Protein AF-A0A9Q1GSA4-F1 (afdb_monomer_lite)

Sequence (246 aa):
MLREAWGSQACEKQAEFNDYLERNKICISMELVTAVLGDHGQRPKEDYVVVTAVTELGVGKPKFYSTPEIIAFCQKWRLPTNHVWLFSTRKSVASFFAAYDALCEEGTATPVCKALDEVADICIPGSKDHIKVQGEILEGLVARVVSPESSKHMQEVLRDYPSPPIEGTEIDLGPTLRQICAANRSDEKQQIKALLEEAGTCFCPDHVDWLGGEAEDAHSRIADRSVVTKFLQAHPADYSTRKLQV

Organism: NCBI:txid171969

Fo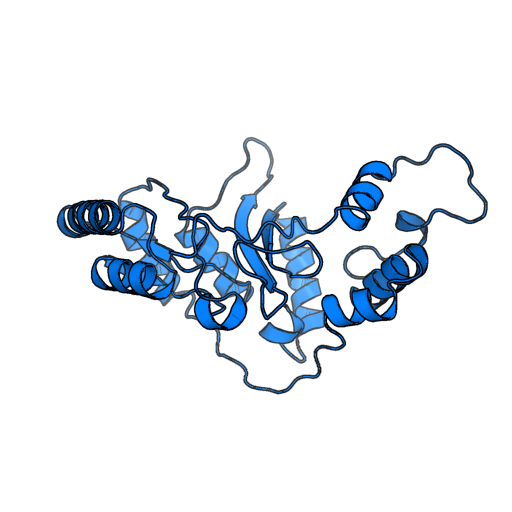ldseek 3Di:
DLCQQPPPCSVVLLVVVVVVCVVQVKDWDKDWQAPLQAAPLFHWQATFIATDWMWRPDPDDIDIDDPLRVLLVCLVSVHWHAKDFAAQDPQLVVQVVVLCVVCVLLFWPVSNVVSRVVSGPDIDHTPDDCCVGRRGHDPDDDDDDDDSCVVVSNVVSCVVRPHRDSPPDPRCLDDGLVRLCVVCVVDPLSSVVSVDVSVDPSPPNDPCLPPNDPPDDDDDPHDDVCVVVCSNPPDHPPPNCPVNPD

Radius of gyration: 20.69 Å; chains: 1; bounding box: 44×41×68 Å

Structure (mmCIF, N/CA/C/O backbone):
data_AF-A0A9Q1GSA4-F1
#
_entry.id   AF-A0A9Q1GSA4-F1
#
loop_
_atom_site.group_PDB
_atom_site.id
_atom_site.type_symbol
_atom_site.label_atom_id
_atom_site.label_alt_id
_atom_site.label_comp_id
_atom_site.label_asym_id
_atom_site.label_entity_id
_atom_site.label_seq_id
_atom_site.pdbx_PDB_ins_code
_atom_site.Cartn_x
_atom_site.Cartn_y
_atom_site.Cartn_z
_atom_site.occupancy
_atom_site.B_iso_or_equiv
_atom_site.auth_seq_id
_atom_site.auth_comp_id
_atom_site.auth_asym_id
_atom_site.auth_atom_id
_atom_site.pdbx_PDB_model_num
ATOM 1 N N . MET A 1 1 ? 5.446 -7.323 -8.945 1.00 77.75 1 MET A N 1
ATOM 2 C CA . MET A 1 1 ? 4.465 -7.620 -7.879 1.00 77.75 1 MET A CA 1
ATOM 3 C C . MET A 1 1 ? 3.949 -9.056 -7.929 1.00 77.75 1 MET A C 1
ATOM 5 O O . MET A 1 1 ? 4.363 -9.823 -7.082 1.00 77.75 1 MET A O 1
ATOM 9 N N . LEU A 1 2 ? 3.101 -9.482 -8.880 1.00 86.50 2 LEU A N 1
ATOM 10 C CA . LEU A 1 2 ? 2.565 -10.860 -8.836 1.00 86.50 2 LEU A CA 1
ATOM 11 C C . LEU A 1 2 ? 3.644 -11.941 -9.025 1.00 86.50 2 LEU A C 1
ATOM 13 O O . LEU A 1 2 ? 3.569 -12.970 -8.368 1.00 86.50 2 LEU A O 1
ATOM 17 N N . ARG A 1 3 ? 4.683 -11.680 -9.835 1.00 86.12 3 ARG A N 1
ATOM 18 C CA . ARG A 1 3 ? 5.880 -12.544 -9.928 1.00 86.12 3 ARG A CA 1
ATOM 19 C C . ARG A 1 3 ? 6.614 -12.685 -8.592 1.00 86.12 3 ARG A C 1
ATOM 21 O O . ARG A 1 3 ? 6.966 -13.788 -8.211 1.00 86.12 3 ARG A O 1
ATOM 28 N N . GLU A 1 4 ? 6.779 -11.582 -7.867 1.00 85.00 4 GLU A N 1
ATOM 29 C CA . GLU A 1 4 ? 7.387 -11.553 -6.526 1.00 85.00 4 GLU A CA 1
ATOM 30 C C . GLU A 1 4 ? 6.507 -12.282 -5.496 1.00 85.00 4 GLU A C 1
ATOM 32 O O . GLU A 1 4 ? 7.016 -12.989 -4.639 1.00 85.00 4 GLU A O 1
ATOM 37 N N . ALA A 1 5 ? 5.182 -12.158 -5.603 1.00 88.31 5 ALA A N 1
ATOM 38 C CA . ALA A 1 5 ? 4.242 -12.691 -4.621 1.00 88.31 5 ALA A CA 1
ATOM 39 C C . ALA A 1 5 ? 3.835 -14.160 -4.837 1.00 88.31 5 ALA A C 1
ATOM 41 O O . ALA A 1 5 ? 3.484 -14.843 -3.874 1.00 88.31 5 ALA A O 1
ATOM 42 N N . TRP A 1 6 ? 3.814 -14.628 -6.085 1.00 88.62 6 TRP A N 1
ATOM 43 C CA . TRP A 1 6 ? 3.276 -15.938 -6.481 1.00 88.62 6 TRP A CA 1
ATOM 44 C C . TRP A 1 6 ? 4.267 -16.786 -7.288 1.00 88.62 6 TRP A C 1
ATOM 46 O O . TRP A 1 6 ? 3.945 -17.916 -7.660 1.00 88.62 6 TRP A O 1
ATOM 56 N N . GLY A 1 7 ? 5.448 -16.251 -7.602 1.00 87.75 7 GLY A N 1
ATOM 57 C CA . GLY A 1 7 ? 6.509 -16.962 -8.303 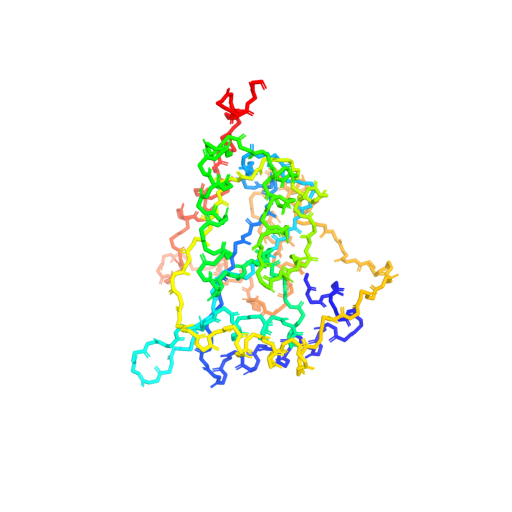1.00 87.75 7 GLY A CA 1
ATOM 58 C C . GLY A 1 7 ? 6.052 -17.605 -9.608 1.00 87.75 7 GLY A C 1
ATOM 59 O O . GLY A 1 7 ? 5.553 -16.933 -10.512 1.00 87.75 7 GLY A O 1
ATOM 60 N N . SER A 1 8 ? 6.198 -18.927 -9.703 1.00 86.69 8 SER A N 1
ATOM 61 C CA . SER A 1 8 ? 5.806 -19.703 -10.886 1.00 86.69 8 SER A CA 1
ATOM 62 C C . SER A 1 8 ? 4.300 -19.671 -11.180 1.00 86.69 8 SER A C 1
ATOM 64 O O . SER A 1 8 ? 3.906 -19.885 -12.324 1.00 86.69 8 SER A O 1
ATOM 66 N N . GLN A 1 9 ? 3.458 -19.360 -10.189 1.00 89.38 9 GLN A N 1
ATOM 67 C CA . GLN A 1 9 ? 2.003 -19.244 -10.349 1.00 89.38 9 GLN A CA 1
ATOM 68 C C . GLN A 1 9 ? 1.555 -17.841 -10.777 1.00 89.38 9 GLN A C 1
ATOM 70 O O . GLN A 1 9 ? 0.362 -17.605 -10.959 1.00 89.38 9 GLN A O 1
ATOM 75 N N . ALA A 1 10 ? 2.480 -16.890 -10.941 1.00 88.56 10 ALA A N 1
ATOM 76 C CA . ALA A 1 10 ? 2.138 -15.491 -11.167 1.00 88.56 10 ALA A CA 1
ATOM 77 C C . ALA A 1 10 ? 1.248 -15.258 -12.393 1.00 88.56 10 ALA A C 1
ATOM 79 O O . ALA A 1 10 ? 0.300 -14.485 -12.296 1.00 88.56 10 ALA A O 1
ATOM 80 N N . CYS A 1 11 ? 1.505 -15.936 -13.517 1.00 87.25 11 CYS A N 1
ATOM 81 C CA . CYS A 1 11 ? 0.697 -15.776 -14.730 1.00 87.25 11 CYS A CA 1
ATOM 82 C C . CYS A 1 11 ? -0.745 -16.269 -14.534 1.00 87.25 11 CYS A C 1
ATOM 84 O O . CYS A 1 11 ? -1.690 -15.582 -14.915 1.00 87.25 11 CYS A O 1
ATOM 86 N N . GLU A 1 12 ? -0.920 -17.434 -13.902 1.00 91.38 12 GLU A N 1
ATOM 87 C CA . GLU A 1 12 ? -2.244 -17.984 -13.588 1.00 91.38 12 GLU A CA 1
ATOM 88 C C . GLU A 1 12 ? -2.994 -17.064 -12.617 1.00 91.38 12 GLU A C 1
ATOM 90 O O . GLU A 1 12 ? -4.143 -16.695 -12.859 1.00 91.38 12 GLU A O 1
ATOM 95 N N . LYS A 1 13 ? -2.312 -16.615 -11.556 1.00 92.88 13 LYS A N 1
ATOM 96 C CA . LYS A 1 13 ? -2.889 -15.718 -10.551 1.00 92.88 13 LYS A CA 1
ATOM 97 C C . LYS A 1 13 ? -3.227 -14.346 -11.111 1.00 92.88 13 LYS A C 1
ATOM 99 O O . LYS A 1 13 ? -4.223 -13.763 -10.701 1.00 92.88 13 LYS A O 1
ATOM 104 N N . GLN A 1 14 ? -2.449 -13.845 -12.064 1.00 91.00 14 GLN A N 1
ATOM 105 C CA . GLN A 1 14 ? -2.748 -12.603 -12.765 1.00 91.00 14 GLN A CA 1
ATOM 106 C C . GLN A 1 14 ? -4.019 -12.718 -13.609 1.00 91.00 14 GLN A C 1
ATOM 108 O O . GLN A 1 14 ? -4.856 -11.821 -13.550 1.00 91.00 14 GLN A O 1
ATOM 113 N N . ALA A 1 15 ? -4.198 -13.819 -14.344 1.00 91.44 15 ALA A N 1
ATOM 114 C CA . ALA A 1 15 ? -5.422 -14.056 -15.106 1.00 91.44 15 ALA A CA 1
ATOM 115 C C . ALA A 1 15 ? -6.648 -14.181 -14.182 1.00 91.44 15 ALA A C 1
ATOM 117 O O . ALA A 1 15 ? -7.651 -13.506 -14.401 1.00 91.44 15 ALA A O 1
ATOM 118 N N . GLU A 1 16 ? -6.539 -14.965 -13.102 1.00 95.31 16 GLU A N 1
ATOM 119 C CA . GLU A 1 16 ? -7.599 -15.108 -12.092 1.00 95.31 16 GLU A CA 1
ATOM 120 C C . GLU A 1 16 ? -7.961 -13.759 -11.450 1.00 95.31 16 GLU A C 1
ATOM 122 O O . GLU A 1 16 ? -9.138 -13.435 -11.265 1.00 95.31 16 GLU A O 1
ATOM 127 N N . PHE A 1 17 ? -6.946 -12.956 -11.125 1.00 95.06 17 PHE A N 1
ATOM 128 C CA . PHE A 1 17 ? -7.126 -11.642 -10.528 1.00 95.06 17 PHE A CA 1
ATOM 129 C C . PHE A 1 17 ? -7.823 -10.676 -11.486 1.00 95.06 17 PHE A C 1
ATOM 131 O O . PHE A 1 17 ? -8.811 -10.056 -11.099 1.00 95.06 17 PHE A O 1
ATOM 138 N N . ASN A 1 18 ? -7.374 -10.593 -12.739 1.00 92.44 18 ASN A N 1
ATOM 139 C CA . ASN A 1 18 ? -7.987 -9.740 -13.757 1.00 92.44 18 ASN A CA 1
ATOM 140 C C . ASN A 1 18 ? -9.465 -10.101 -13.984 1.00 92.44 18 ASN A C 1
ATOM 142 O O . ASN A 1 18 ? -10.326 -9.220 -13.934 1.00 92.44 18 ASN A O 1
ATOM 146 N N . ASP A 1 19 ? -9.769 -11.395 -14.124 1.00 94.25 19 ASP A N 1
ATOM 147 C CA . ASP A 1 19 ? -11.138 -11.910 -14.226 1.00 94.25 19 ASP A CA 1
ATOM 148 C C . ASP A 1 19 ? -11.993 -11.491 -13.022 1.00 94.25 19 ASP A C 1
ATOM 150 O O . ASP A 1 19 ? -13.154 -11.092 -13.163 1.00 94.25 19 ASP A O 1
ATOM 154 N N . TYR A 1 20 ? -11.430 -11.586 -11.814 1.00 95.75 20 TYR A N 1
ATOM 155 C CA . TYR A 1 20 ? -12.112 -11.189 -10.590 1.00 95.75 20 TYR A CA 1
ATOM 156 C C . TYR A 1 20 ? -12.410 -9.685 -10.568 1.00 95.75 20 TYR A C 1
ATOM 158 O O . TYR A 1 20 ? -13.536 -9.300 -10.237 1.00 95.75 20 TYR A O 1
ATOM 166 N N . LEU A 1 21 ? -11.447 -8.834 -10.937 1.00 94.12 21 LEU A N 1
ATOM 167 C CA . LEU A 1 21 ? -11.648 -7.384 -10.990 1.00 94.12 21 LEU A CA 1
ATOM 168 C C . LEU 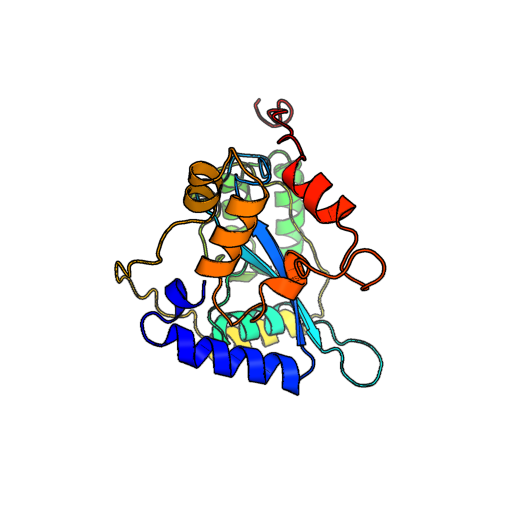A 1 21 ? -12.732 -7.006 -12.000 1.00 94.12 21 LEU A C 1
ATOM 170 O O . LEU A 1 21 ? -13.623 -6.218 -11.676 1.00 94.12 21 LEU A O 1
ATOM 174 N N . GLU A 1 22 ? -12.705 -7.600 -13.193 1.00 92.25 22 GLU A N 1
ATOM 175 C CA . GLU A 1 22 ? -13.656 -7.281 -14.254 1.00 92.25 22 GLU A CA 1
ATOM 176 C C . GLU A 1 22 ? -15.083 -7.725 -13.913 1.00 92.25 22 GLU A C 1
ATOM 178 O O . GLU A 1 22 ? -16.036 -6.953 -14.099 1.00 92.25 22 GLU A O 1
ATOM 183 N N . ARG A 1 23 ? -15.242 -8.953 -13.402 1.00 94.19 23 ARG A N 1
ATOM 184 C CA . ARG A 1 23 ? -16.554 -9.510 -13.034 1.00 94.19 23 ARG A CA 1
ATOM 185 C C . ARG A 1 23 ? -17.200 -8.729 -11.897 1.00 94.19 23 ARG A C 1
ATOM 187 O O . ARG A 1 23 ? -18.400 -8.476 -11.946 1.00 94.19 23 ARG A O 1
ATOM 194 N N . ASN A 1 24 ? -16.408 -8.315 -10.908 1.00 93.06 24 ASN A N 1
ATOM 195 C CA . ASN A 1 24 ? -16.901 -7.599 -9.729 1.00 93.06 24 ASN A CA 1
ATOM 196 C C . ASN A 1 24 ? -16.852 -6.069 -9.878 1.00 93.06 24 ASN A C 1
ATOM 198 O O . ASN A 1 24 ? -17.237 -5.355 -8.955 1.00 93.06 24 ASN A O 1
ATOM 202 N N . LYS A 1 25 ? -16.401 -5.556 -11.033 1.00 93.94 25 LYS A N 1
ATOM 203 C CA . LYS A 1 25 ? -16.249 -4.117 -11.313 1.00 93.94 25 LYS A CA 1
ATOM 204 C C . LYS A 1 25 ? -15.416 -3.406 -10.247 1.00 93.94 25 LYS A C 1
ATOM 206 O O . LYS A 1 25 ? -15.787 -2.339 -9.763 1.00 93.94 25 LYS A O 1
ATOM 211 N N . ILE A 1 26 ? -14.292 -4.009 -9.873 1.00 95.50 26 ILE A N 1
ATOM 212 C CA . ILE A 1 26 ? -13.398 -3.473 -8.847 1.00 95.50 26 ILE A CA 1
ATOM 213 C C . ILE A 1 26 ? -12.367 -2.548 -9.487 1.00 95.50 26 ILE A C 1
ATOM 215 O O . ILE A 1 26 ? -11.704 -2.902 -10.457 1.00 95.50 26 ILE A O 1
ATOM 219 N N . CYS A 1 27 ? -12.207 -1.372 -8.892 1.00 94.75 27 CYS A N 1
ATOM 220 C CA . CYS A 1 27 ? -11.130 -0.435 -9.156 1.00 94.75 27 CYS A CA 1
ATOM 221 C C . CYS A 1 27 ? -10.180 -0.404 -7.956 1.00 94.75 27 CYS A C 1
ATOM 223 O O . CYS A 1 27 ? -10.624 -0.339 -6.805 1.00 94.75 27 CYS A O 1
ATOM 225 N N . ILE A 1 28 ? -8.876 -0.440 -8.227 1.00 95.94 28 ILE A N 1
ATOM 226 C CA . ILE A 1 28 ? -7.832 -0.379 -7.205 1.00 95.94 28 ILE A CA 1
ATOM 227 C C . ILE A 1 28 ? -7.038 0.899 -7.420 1.00 95.94 28 ILE A C 1
ATOM 229 O O . ILE A 1 28 ? -6.496 1.129 -8.499 1.00 95.94 28 ILE A O 1
ATOM 233 N N . SER A 1 29 ? -6.953 1.717 -6.380 1.00 95.56 29 SER A N 1
ATOM 234 C CA . SER A 1 29 ? -6.040 2.849 -6.336 1.00 95.56 29 SER A CA 1
ATOM 235 C C . SER A 1 29 ? -4.747 2.398 -5.680 1.00 95.56 29 SER A C 1
ATOM 237 O O . SER A 1 29 ? -4.757 1.815 -4.592 1.00 95.56 29 SER A O 1
ATOM 239 N N . MET A 1 30 ? -3.639 2.656 -6.363 1.00 95.38 30 MET A N 1
ATOM 240 C CA . MET A 1 30 ? -2.305 2.363 -5.870 1.00 95.38 30 MET A CA 1
ATOM 241 C C . MET A 1 30 ? -1.447 3.615 -5.965 1.00 95.38 30 MET A C 1
ATOM 243 O O . MET A 1 30 ? -1.601 4.411 -6.891 1.00 95.38 30 MET A O 1
ATOM 247 N N . GLU A 1 31 ? -0.535 3.767 -5.020 1.00 92.94 31 GLU A N 1
ATOM 248 C CA . GLU A 1 31 ? 0.559 4.723 -5.114 1.00 92.94 31 GLU A CA 1
ATOM 249 C C . GLU A 1 31 ? 1.779 4.009 -5.687 1.00 92.94 31 GLU A C 1
ATOM 251 O O . GLU A 1 31 ? 2.141 2.933 -5.213 1.00 92.94 31 GLU A O 1
ATOM 256 N N . LEU A 1 32 ? 2.381 4.587 -6.727 1.00 91.38 32 LEU A N 1
ATOM 257 C CA . LEU A 1 32 ? 3.629 4.109 -7.311 1.00 91.38 32 LEU A CA 1
ATOM 258 C C . LEU A 1 32 ? 4.795 4.828 -6.648 1.00 91.38 32 LEU A C 1
ATOM 260 O O . LEU A 1 32 ? 4.898 6.044 -6.753 1.00 91.38 32 LEU A O 1
ATOM 264 N N . VAL A 1 33 ? 5.684 4.056 -6.031 1.00 91.12 33 VAL A N 1
ATOM 265 C CA . VAL A 1 33 ? 6.910 4.541 -5.410 1.00 91.12 33 VAL A CA 1
ATOM 266 C C . VAL A 1 33 ? 8.086 4.151 -6.291 1.00 91.12 33 VAL A C 1
ATOM 268 O O . VAL A 1 33 ? 8.439 2.975 -6.405 1.00 91.12 33 VAL A O 1
ATOM 271 N N . THR A 1 34 ? 8.693 5.137 -6.946 1.00 90.25 34 THR A N 1
ATOM 272 C CA . THR A 1 34 ? 9.823 4.899 -7.847 1.00 90.25 34 THR A CA 1
ATOM 273 C C . THR A 1 34 ? 10.700 6.129 -7.998 1.00 90.25 34 THR A C 1
ATOM 275 O O . THR A 1 34 ? 10.219 7.244 -8.157 1.00 90.25 34 THR A O 1
ATOM 278 N N . ALA A 1 35 ? 12.014 5.913 -8.059 1.00 89.00 35 ALA A N 1
ATOM 279 C CA . ALA A 1 35 ? 12.962 6.986 -8.333 1.00 89.00 35 ALA A CA 1
ATOM 280 C C . ALA A 1 35 ? 13.025 7.400 -9.817 1.00 89.00 35 ALA A C 1
ATOM 282 O O . ALA A 1 35 ? 13.791 8.304 -10.166 1.00 89.00 35 ALA A O 1
ATOM 283 N N . VAL A 1 36 ? 12.280 6.716 -10.697 1.00 86.94 36 VAL A N 1
ATOM 284 C CA . VAL A 1 36 ? 12.130 7.105 -12.109 1.00 86.94 36 VAL A CA 1
ATOM 285 C C . VAL A 1 36 ? 11.318 8.393 -12.237 1.00 86.94 36 VAL A C 1
ATOM 287 O O . VAL A 1 36 ? 11.589 9.184 -13.132 1.00 86.94 36 VAL A O 1
ATOM 290 N N . LEU A 1 37 ? 10.373 8.628 -11.322 1.00 82.06 37 LEU A N 1
ATOM 291 C CA . LEU A 1 37 ? 9.455 9.773 -11.353 1.00 82.06 37 LEU A CA 1
ATOM 292 C C . LEU A 1 37 ? 9.850 10.897 -10.393 1.00 82.06 37 LEU A C 1
ATOM 294 O O . LEU A 1 37 ? 9.119 11.870 -10.233 1.00 82.06 37 LEU A O 1
ATOM 298 N N . GLY A 1 38 ? 11.024 10.768 -9.782 1.00 81.75 38 GLY A N 1
ATOM 299 C CA . GLY A 1 38 ? 11.547 11.693 -8.792 1.00 81.75 38 GLY A CA 1
ATOM 300 C C . GLY A 1 38 ? 11.596 11.093 -7.396 1.00 81.75 38 GLY A C 1
ATOM 301 O O . GLY A 1 38 ? 11.540 9.878 -7.211 1.00 81.75 38 GLY A O 1
ATOM 302 N N . ASP A 1 39 ? 11.789 11.966 -6.418 1.00 84.38 39 ASP A N 1
ATOM 303 C CA . ASP A 1 39 ? 11.955 11.578 -5.026 1.00 84.38 39 ASP A CA 1
ATOM 304 C C . ASP A 1 39 ? 10.613 11.641 -4.283 1.00 84.38 39 ASP A C 1
ATOM 306 O O . ASP A 1 39 ? 9.790 12.521 -4.529 1.00 84.38 39 ASP A O 1
ATOM 310 N N . HIS A 1 40 ? 10.425 10.720 -3.340 1.00 80.75 40 HIS A N 1
ATOM 311 C CA . HIS A 1 40 ? 9.251 10.613 -2.471 1.00 80.75 40 HIS A CA 1
ATOM 312 C C . HIS A 1 40 ? 9.633 11.123 -1.074 1.00 80.75 40 HIS A C 1
ATOM 314 O O . HIS A 1 40 ? 9.835 10.355 -0.128 1.00 80.75 40 HIS A O 1
ATOM 320 N N . GLY A 1 41 ? 9.957 12.422 -1.006 1.00 82.88 41 GLY A N 1
ATOM 321 C CA . GLY A 1 41 ? 10.637 13.073 0.124 1.00 82.88 41 GLY A CA 1
ATOM 322 C C . GLY A 1 41 ? 12.116 12.675 0.271 1.00 82.88 41 GLY A C 1
ATOM 323 O O . GLY A 1 41 ? 12.970 13.526 0.520 1.00 82.88 41 GLY A O 1
ATOM 324 N N . GLN A 1 42 ? 12.414 11.397 0.052 1.00 85.69 42 GLN A N 1
ATOM 325 C CA . GLN A 1 42 ? 13.725 10.799 -0.150 1.00 85.69 42 GLN A CA 1
ATOM 326 C C . GLN A 1 42 ? 13.683 9.929 -1.411 1.00 85.69 42 GLN A C 1
ATOM 328 O O . GLN A 1 42 ? 12.648 9.362 -1.765 1.00 85.69 42 GLN A O 1
ATOM 333 N N . ARG A 1 43 ? 14.821 9.794 -2.094 1.00 88.81 43 ARG A N 1
ATOM 334 C CA . ARG A 1 43 ? 14.949 8.912 -3.254 1.00 88.81 43 ARG A CA 1
ATOM 335 C C . ARG A 1 43 ? 14.657 7.452 -2.876 1.00 88.81 43 ARG A C 1
ATOM 337 O O . ARG A 1 43 ? 15.443 6.879 -2.112 1.00 88.81 43 ARG A O 1
ATOM 344 N N . PRO A 1 44 ? 13.614 6.808 -3.440 1.00 91.00 44 PRO A N 1
ATOM 345 C CA . PRO A 1 44 ? 13.336 5.410 -3.137 1.00 91.00 44 PRO A CA 1
ATOM 346 C C . PRO A 1 44 ? 14.503 4.507 -3.541 1.00 91.00 44 PRO A C 1
ATOM 348 O O . PRO A 1 44 ? 15.165 4.742 -4.557 1.00 91.00 44 PRO A O 1
ATOM 351 N N . LYS A 1 45 ? 14.743 3.427 -2.801 1.00 90.88 45 LYS A N 1
ATOM 352 C CA . LYS A 1 45 ? 15.785 2.432 -3.112 1.00 90.88 45 LYS A CA 1
ATOM 353 C C . LYS A 1 45 ? 15.263 1.331 -4.033 1.00 90.88 45 LYS A C 1
ATOM 355 O O . LYS A 1 45 ? 16.005 0.869 -4.893 1.00 90.88 45 LYS A O 1
ATOM 360 N N . GLU A 1 46 ? 13.986 0.989 -3.902 1.00 90.62 46 GLU A N 1
ATOM 361 C CA . GLU A 1 46 ? 13.283 0.028 -4.757 1.00 90.62 46 GLU A CA 1
ATOM 362 C C . GLU A 1 46 ? 12.150 0.698 -5.543 1.00 90.62 46 GLU A C 1
ATOM 364 O O . GLU A 1 46 ? 11.762 1.831 -5.252 1.00 90.62 46 GLU A O 1
ATOM 369 N N . ASP A 1 47 ? 11.638 -0.005 -6.553 1.00 89.31 47 ASP A N 1
ATOM 370 C CA . ASP A 1 47 ? 10.403 0.353 -7.249 1.00 89.31 47 ASP A CA 1
ATOM 371 C C . ASP A 1 47 ? 9.288 -0.573 -6.766 1.00 89.31 47 ASP A C 1
ATOM 373 O O . ASP A 1 47 ? 9.411 -1.799 -6.829 1.00 89.31 47 ASP A O 1
ATOM 377 N N . TYR A 1 48 ? 8.206 -0.000 -6.256 1.00 90.69 48 TYR A N 1
ATOM 378 C CA . TYR A 1 48 ? 7.068 -0.763 -5.763 1.00 90.69 48 TYR A CA 1
ATOM 379 C C . TYR A 1 48 ? 5.794 0.069 -5.847 1.00 90.69 48 TYR A C 1
ATOM 381 O O . TYR A 1 48 ? 5.819 1.252 -6.170 1.00 90.69 48 TYR A O 1
ATOM 389 N N . VAL A 1 49 ? 4.661 -0.565 -5.582 1.00 92.19 49 VAL A N 1
ATOM 390 C CA . VAL A 1 49 ? 3.391 0.141 -5.425 1.00 92.19 49 VAL A CA 1
ATOM 391 C C . VAL A 1 49 ? 2.752 -0.288 -4.116 1.00 92.19 49 VAL A C 1
ATOM 393 O O . VAL A 1 49 ? 3.043 -1.383 -3.637 1.00 92.19 49 VAL A O 1
ATOM 396 N N . VAL A 1 50 ? 1.865 0.533 -3.569 1.00 93.75 50 VAL A N 1
ATOM 397 C CA . VAL A 1 50 ? 1.064 0.209 -2.380 1.00 93.75 50 VAL A CA 1
ATOM 398 C C . VAL A 1 50 ? -0.405 0.478 -2.650 1.00 93.75 50 VAL A C 1
ATOM 400 O O . VAL A 1 50 ? -0.758 1.488 -3.255 1.00 93.75 50 VAL A O 1
ATOM 403 N N . VAL A 1 51 ? -1.280 -0.431 -2.222 1.00 97.00 51 VAL A N 1
ATOM 404 C CA . VAL A 1 51 ? -2.730 -0.248 -2.352 1.00 97.00 51 VAL A CA 1
ATOM 405 C C . VAL A 1 51 ? -3.203 0.796 -1.343 1.00 97.00 51 VAL A C 1
ATOM 407 O O . VAL A 1 51 ? -3.007 0.634 -0.139 1.00 97.00 51 VAL A O 1
ATOM 410 N N . THR A 1 52 ? -3.862 1.846 -1.833 1.00 95.69 52 THR A N 1
ATOM 411 C CA . THR A 1 52 ? -4.385 2.952 -1.013 1.00 95.69 52 THR A CA 1
ATOM 412 C C . THR A 1 52 ? -5.906 2.924 -0.896 1.00 95.69 52 THR A C 1
ATOM 414 O O . THR A 1 52 ? -6.454 3.326 0.131 1.00 95.69 52 THR A O 1
ATOM 417 N N . ALA A 1 53 ? -6.607 2.407 -1.910 1.00 96.25 53 ALA A N 1
ATOM 418 C CA . ALA A 1 53 ? -8.051 2.208 -1.865 1.00 96.25 53 ALA A CA 1
ATOM 419 C C . ALA A 1 53 ? -8.504 1.076 -2.793 1.00 96.25 53 ALA A C 1
ATOM 421 O O . ALA A 1 53 ? -7.908 0.820 -3.838 1.00 96.25 53 ALA A O 1
ATOM 422 N N . VAL A 1 54 ? -9.617 0.440 -2.430 1.00 97.56 54 VAL A N 1
ATOM 423 C CA . VAL A 1 54 ? -10.333 -0.525 -3.272 1.00 97.56 54 VAL A CA 1
ATOM 424 C C . VAL A 1 54 ? -11.792 -0.093 -3.339 1.00 97.56 54 VAL A C 1
ATOM 426 O O . VAL A 1 54 ? -12.394 0.243 -2.314 1.00 97.56 54 VAL A O 1
ATOM 429 N N . THR A 1 55 ? -12.344 -0.061 -4.549 1.00 97.00 55 THR A N 1
ATOM 430 C CA . THR A 1 55 ? -13.700 0.430 -4.806 1.00 97.00 55 THR A CA 1
ATOM 431 C C . THR A 1 55 ? -14.453 -0.525 -5.721 1.00 97.00 55 THR A C 1
ATOM 433 O O . THR A 1 55 ? -13.986 -0.819 -6.815 1.00 97.00 55 THR A O 1
ATOM 436 N N . GLU A 1 56 ? -15.644 -0.959 -5.321 1.00 94.75 56 GLU A N 1
ATOM 437 C CA . GLU A 1 56 ? -16.586 -1.653 -6.206 1.00 94.75 56 GLU A CA 1
ATOM 438 C C . GLU A 1 56 ? -17.464 -0.621 -6.932 1.00 94.75 56 GLU A C 1
ATOM 440 O O . GLU A 1 56 ? -18.201 0.147 -6.304 1.00 94.75 56 GLU A O 1
ATOM 445 N N . LEU A 1 57 ? -17.393 -0.605 -8.264 1.00 89.94 57 LEU A N 1
ATOM 446 C CA . LEU A 1 57 ? -18.096 0.315 -9.166 1.00 89.94 57 LEU A CA 1
ATOM 447 C C . LEU A 1 57 ? -19.424 -0.266 -9.680 1.00 89.94 57 LEU A C 1
ATOM 449 O O . LEU A 1 57 ? -19.784 -0.054 -10.836 1.00 89.94 57 LEU A O 1
ATOM 453 N N . GLY A 1 58 ? -20.124 -1.052 -8.857 1.00 76.69 58 GLY A N 1
ATOM 454 C CA . GLY A 1 58 ? -21.371 -1.726 -9.234 1.00 76.69 58 GLY A CA 1
ATOM 455 C C . GLY A 1 58 ? -22.497 -0.781 -9.692 1.00 76.69 58 GLY A C 1
ATOM 456 O O . GLY A 1 58 ? -22.322 0.421 -9.884 1.00 76.69 58 GLY A O 1
ATOM 457 N N . VAL A 1 59 ? -23.710 -1.315 -9.857 1.00 73.44 59 VAL A N 1
ATOM 458 C CA . VAL A 1 59 ? -24.859 -0.496 -10.276 1.00 73.44 59 VAL A CA 1
ATOM 459 C C . VAL A 1 59 ? -25.296 0.413 -9.122 1.00 73.44 59 VAL A C 1
ATOM 461 O O . VAL A 1 59 ? -25.958 -0.032 -8.187 1.00 73.44 59 VAL A O 1
ATOM 464 N N . GLY A 1 60 ? -24.930 1.695 -9.190 1.00 81.69 60 GLY A N 1
ATOM 465 C CA . GLY A 1 60 ? -25.312 2.713 -8.212 1.00 81.69 60 GLY A CA 1
ATOM 466 C C . GLY A 1 60 ? -24.116 3.471 -7.641 1.00 81.69 60 GLY A C 1
ATOM 467 O O . GLY A 1 60 ? -23.186 3.826 -8.360 1.00 81.69 60 GLY A O 1
ATOM 468 N N . LYS A 1 61 ? -24.164 3.780 -6.340 1.00 88.44 61 LYS A N 1
ATOM 469 C CA . LYS A 1 61 ? -23.081 4.500 -5.661 1.00 88.44 61 LYS A CA 1
ATOM 470 C C . LYS A 1 61 ? -21.879 3.562 -5.459 1.00 88.44 61 LYS A C 1
ATOM 472 O O . LYS A 1 61 ? -22.084 2.479 -4.911 1.00 88.44 61 LYS A O 1
ATOM 477 N N . PRO A 1 62 ? -20.647 3.982 -5.805 1.00 92.12 62 PRO A N 1
ATOM 478 C CA . PRO A 1 62 ? -19.451 3.188 -5.545 1.00 92.12 62 PRO A CA 1
ATOM 479 C C . PRO A 1 62 ? -19.302 2.822 -4.063 1.00 92.12 62 PRO A C 1
ATOM 481 O O . PRO A 1 62 ? -19.480 3.679 -3.187 1.00 92.12 62 PRO A O 1
ATOM 484 N N . LYS A 1 63 ? -18.949 1.564 -3.783 1.00 94.06 63 LYS A N 1
ATOM 485 C CA . LYS A 1 63 ? -18.623 1.092 -2.432 1.00 94.06 63 LYS A CA 1
ATOM 486 C C . LYS A 1 63 ? -17.111 1.144 -2.243 1.00 94.06 63 LYS A C 1
ATOM 488 O O . LYS A 1 63 ? -16.382 0.377 -2.863 1.00 94.06 63 LYS A O 1
ATOM 493 N N . PHE A 1 64 ? -16.653 2.019 -1.355 1.00 94.31 64 PHE A N 1
ATOM 494 C CA . PHE A 1 64 ? -15.256 2.064 -0.925 1.00 94.31 64 PHE A CA 1
ATOM 495 C C . PHE A 1 64 ? -15.036 1.090 0.223 1.00 94.31 64 PHE A C 1
ATOM 497 O O . PHE A 1 64 ? -15.789 1.106 1.201 1.00 94.31 64 PHE A O 1
ATOM 504 N N . TYR A 1 65 ? -13.989 0.282 0.122 1.00 96.31 65 TYR A N 1
ATOM 505 C CA . TYR A 1 65 ? -13.640 -0.664 1.170 1.00 96.31 65 TYR A CA 1
ATOM 506 C C . TYR A 1 65 ? -13.222 0.068 2.456 1.00 96.31 65 TYR A C 1
ATOM 508 O O . TYR A 1 65 ? -12.591 1.135 2.461 1.00 96.31 65 TYR A O 1
ATOM 516 N N . SER A 1 66 ? -13.616 -0.502 3.587 1.00 96.25 66 SER A N 1
ATOM 517 C CA . SER A 1 66 ? -13.061 -0.187 4.900 1.00 96.25 66 SER A CA 1
ATOM 518 C C . SER A 1 66 ? -11.621 -0.699 5.009 1.00 96.25 66 SER A C 1
ATOM 520 O O . SER A 1 66 ? -11.201 -1.559 4.239 1.00 96.25 66 SER A O 1
ATOM 522 N N . THR A 1 67 ? -10.846 -0.193 5.971 1.00 96.19 67 THR A N 1
ATOM 523 C CA . THR A 1 67 ? -9.458 -0.644 6.167 1.00 96.19 67 THR A CA 1
ATOM 524 C C . THR A 1 67 ? -9.350 -2.166 6.363 1.00 96.19 67 THR A C 1
ATOM 526 O O . THR A 1 67 ? -8.513 -2.760 5.689 1.00 96.19 67 THR A O 1
ATOM 529 N N . PRO A 1 68 ? -10.202 -2.838 7.173 1.00 96.94 68 PRO A N 1
ATOM 530 C CA . PRO A 1 68 ? -10.207 -4.303 7.243 1.00 96.94 68 PRO A CA 1
ATOM 531 C C . PRO A 1 68 ? -10.480 -4.982 5.894 1.00 96.94 68 PRO A C 1
ATOM 533 O O . PRO A 1 68 ? -9.796 -5.939 5.548 1.00 96.94 68 PRO A O 1
ATOM 536 N N . GLU A 1 69 ? -11.425 -4.473 5.096 1.00 97.31 69 GLU A N 1
ATOM 537 C CA . GLU A 1 69 ? -11.716 -5.028 3.763 1.00 97.31 69 GLU A CA 1
ATOM 538 C C . GLU A 1 69 ? -10.535 -4.848 2.795 1.00 97.31 69 GLU A C 1
ATOM 540 O O . GLU A 1 69 ? -10.262 -5.747 2.003 1.00 97.31 69 GLU A O 1
ATOM 545 N N . ILE A 1 70 ? -9.806 -3.724 2.865 1.00 97.12 70 ILE A N 1
ATOM 546 C CA . ILE A 1 70 ? -8.576 -3.512 2.081 1.00 97.12 70 ILE A CA 1
ATOM 547 C C . ILE A 1 70 ? -7.505 -4.523 2.499 1.00 97.12 70 ILE A C 1
ATOM 549 O O . ILE A 1 70 ? -6.915 -5.161 1.632 1.00 97.12 70 ILE A O 1
ATOM 553 N N . ILE A 1 71 ? -7.279 -4.711 3.804 1.00 97.00 71 ILE A N 1
ATOM 554 C CA . ILE A 1 71 ? -6.306 -5.689 4.311 1.00 97.00 71 ILE A CA 1
ATOM 555 C C . ILE A 1 71 ? -6.667 -7.106 3.854 1.00 97.00 71 ILE A C 1
ATOM 557 O O . ILE A 1 71 ? -5.818 -7.780 3.274 1.00 97.00 71 ILE A O 1
ATOM 561 N N . ALA A 1 72 ? -7.929 -7.520 4.004 1.00 97.06 72 ALA A N 1
ATOM 562 C CA . ALA A 1 72 ? -8.405 -8.823 3.539 1.00 97.06 72 ALA A CA 1
ATOM 563 C C . ALA A 1 72 ? -8.181 -9.004 2.030 1.00 97.06 72 ALA A C 1
ATOM 565 O O . ALA A 1 72 ? -7.679 -10.034 1.578 1.00 97.06 72 ALA A O 1
ATOM 566 N N . PHE A 1 73 ? -8.531 -7.984 1.241 1.00 97.31 73 PHE A N 1
ATOM 567 C CA . PHE A 1 73 ? -8.350 -7.989 -0.206 1.00 97.31 73 PHE A CA 1
ATOM 568 C C . PHE A 1 73 ? -6.874 -8.128 -0.589 1.00 97.31 73 PHE A C 1
ATOM 570 O O . PHE A 1 73 ? -6.524 -8.980 -1.408 1.00 97.31 73 PHE A O 1
ATOM 577 N N . CYS A 1 74 ? -5.999 -7.332 0.023 1.00 96.50 74 CYS A N 1
ATOM 578 C CA . CYS A 1 74 ? -4.573 -7.364 -0.258 1.00 96.50 74 CYS A CA 1
ATOM 579 C C . CYS A 1 74 ? -3.923 -8.672 0.191 1.00 96.50 74 CYS A C 1
ATOM 581 O O . CYS A 1 74 ? -3.141 -9.231 -0.566 1.00 96.50 74 CYS A O 1
ATOM 583 N N . GLN A 1 75 ? -4.275 -9.218 1.355 1.00 94.75 75 GLN A N 1
ATOM 584 C CA . GLN A 1 75 ? -3.750 -10.508 1.815 1.00 94.75 75 GLN A CA 1
ATOM 585 C C . GLN A 1 75 ? -4.200 -11.658 0.910 1.00 94.75 75 GLN A C 1
ATOM 587 O O . GLN A 1 75 ? -3.377 -12.491 0.530 1.00 94.75 75 GLN A O 1
ATOM 592 N N . LYS A 1 76 ? -5.472 -11.664 0.484 1.00 95.00 76 LYS A N 1
ATOM 593 C CA . LYS A 1 76 ? -6.004 -12.655 -0.463 1.00 95.00 76 LYS A CA 1
ATOM 594 C C . LYS A 1 76 ? -5.223 -12.674 -1.779 1.00 95.00 76 LYS A C 1
ATOM 596 O O . LYS A 1 76 ? -4.908 -13.746 -2.289 1.00 95.00 76 LYS A O 1
ATOM 601 N N . TRP A 1 77 ? -4.918 -11.498 -2.324 1.00 94.81 77 TRP A N 1
ATOM 602 C CA . TRP A 1 77 ? -4.255 -11.351 -3.625 1.00 94.81 77 TRP A CA 1
ATOM 603 C C . TRP A 1 77 ? -2.734 -11.149 -3.533 1.00 94.81 77 TRP A C 1
ATOM 605 O O . TRP A 1 77 ? -2.069 -11.025 -4.562 1.00 94.81 77 TRP A O 1
ATOM 615 N N . ARG A 1 78 ? -2.181 -11.160 -2.313 1.00 93.88 78 ARG A N 1
ATOM 616 C CA . ARG A 1 78 ? -0.782 -10.837 -1.983 1.00 93.88 78 ARG A CA 1
ATOM 617 C C . ARG A 1 78 ? -0.320 -9.494 -2.573 1.00 93.88 78 ARG A C 1
ATOM 619 O O . ARG A 1 78 ? 0.777 -9.379 -3.115 1.00 93.88 78 ARG A O 1
ATOM 626 N N . LEU A 1 79 ? -1.182 -8.481 -2.492 1.00 94.50 79 LEU A N 1
ATOM 627 C CA . LEU A 1 79 ? -0.881 -7.117 -2.931 1.00 94.50 79 LEU A CA 1
ATOM 628 C C . LEU A 1 79 ? -0.205 -6.328 -1.798 1.00 94.50 79 LEU A C 1
ATOM 630 O O . LEU A 1 79 ? -0.560 -6.531 -0.635 1.00 94.50 79 LEU A O 1
ATOM 634 N N . PRO A 1 80 ? 0.714 -5.397 -2.105 1.00 93.56 80 PRO A N 1
ATOM 635 C CA . PRO A 1 80 ? 1.390 -4.618 -1.083 1.00 93.56 80 PRO A CA 1
ATOM 636 C C . PRO A 1 80 ? 0.465 -3.635 -0.360 1.00 93.56 80 PRO A C 1
ATOM 638 O O . PRO A 1 80 ? -0.308 -2.902 -0.984 1.00 93.56 80 PRO A O 1
ATOM 641 N N . THR A 1 81 ? 0.606 -3.569 0.958 1.00 94.31 81 THR A N 1
ATOM 642 C CA . THR A 1 81 ? -0.079 -2.623 1.844 1.00 94.31 81 THR A CA 1
ATOM 643 C C . THR A 1 81 ? 0.910 -1.705 2.547 1.00 94.31 81 THR A C 1
ATOM 645 O O . THR A 1 81 ? 2.053 -2.086 2.811 1.00 94.31 81 THR A O 1
ATOM 648 N N . ASN A 1 82 ? 0.433 -0.517 2.913 1.00 93.75 82 ASN A N 1
ATOM 649 C CA . ASN A 1 82 ? 1.110 0.350 3.873 1.00 93.75 82 ASN A CA 1
ATOM 650 C C . ASN A 1 82 ? 1.022 -0.208 5.300 1.00 93.75 82 ASN A C 1
ATOM 652 O O . ASN A 1 82 ? 0.231 -1.111 5.584 1.00 93.75 82 ASN A O 1
ATOM 656 N N . HIS A 1 83 ? 1.834 0.358 6.194 1.00 95.38 83 HIS A N 1
ATOM 657 C CA . HIS A 1 83 ? 1.718 0.131 7.632 1.00 95.38 83 HIS A CA 1
ATOM 658 C C . HIS A 1 83 ? 0.375 0.696 8.128 1.00 95.38 83 HIS A C 1
ATOM 660 O O . HIS A 1 83 ? 0.017 1.827 7.796 1.00 95.38 83 HIS A O 1
ATOM 666 N N . VAL A 1 84 ? -0.385 -0.092 8.891 1.00 96.56 84 VAL A N 1
ATOM 667 C CA . VAL A 1 84 ? -1.681 0.310 9.451 1.00 96.56 84 VAL A CA 1
ATOM 668 C C . VAL A 1 84 ? -1.658 0.227 10.972 1.00 96.56 84 VAL A C 1
ATOM 670 O O . VAL A 1 84 ? -1.378 -0.826 11.540 1.00 96.56 84 VAL A O 1
ATOM 673 N N . TRP A 1 85 ? -2.067 1.321 11.613 1.00 97.69 85 TRP A N 1
ATOM 674 C CA . TRP A 1 85 ? -2.315 1.402 13.050 1.00 97.69 85 TRP A CA 1
ATOM 675 C C . TRP A 1 85 ? -3.792 1.678 13.314 1.00 97.69 85 TRP A C 1
ATOM 677 O O . TRP A 1 85 ? -4.388 2.569 12.704 1.00 97.69 85 TRP A O 1
ATOM 687 N N . LEU A 1 86 ? -4.392 0.919 14.230 1.00 97.50 86 LEU A N 1
ATOM 688 C CA . LEU A 1 86 ? -5.784 1.088 14.634 1.00 97.50 86 LEU A CA 1
ATOM 689 C C . LEU A 1 86 ? -5.866 1.423 16.125 1.00 97.50 86 LEU A C 1
ATOM 691 O O . LEU A 1 86 ? -5.401 0.667 16.980 1.00 97.50 86 LEU A O 1
ATOM 695 N N . PHE A 1 87 ? -6.523 2.545 16.422 1.00 97.38 87 PHE A N 1
ATOM 696 C CA . PHE A 1 87 ? -6.764 3.053 17.771 1.00 97.38 87 PHE A CA 1
ATOM 697 C C . PHE A 1 87 ? -8.272 3.024 18.044 1.00 97.38 87 PHE A C 1
ATOM 699 O O . PHE A 1 87 ? -9.044 3.768 17.443 1.00 97.38 87 PHE A O 1
ATOM 706 N N . SER A 1 88 ? -8.705 2.120 18.915 1.00 95.75 88 SER A N 1
ATOM 707 C CA . SER A 1 88 ? -10.113 1.818 19.208 1.00 95.75 88 SER A CA 1
ATOM 708 C C . SER A 1 88 ? -10.534 2.122 20.642 1.00 95.75 88 SER A C 1
ATOM 710 O O . SER A 1 88 ? -11.727 2.254 20.919 1.00 95.75 88 SER A O 1
ATOM 712 N N . THR A 1 89 ? -9.585 2.251 21.568 1.00 95.00 89 THR A N 1
ATOM 713 C CA . THR A 1 89 ? -9.870 2.570 22.968 1.00 95.00 89 THR A CA 1
ATOM 714 C C . THR A 1 89 ? -9.635 4.048 23.254 1.00 95.00 89 THR A C 1
ATOM 716 O O . THR A 1 89 ? -8.791 4.703 22.648 1.00 95.00 89 THR A O 1
ATOM 719 N N . ARG A 1 90 ? -10.341 4.599 24.253 1.00 95.50 90 ARG A N 1
ATOM 720 C CA . ARG A 1 90 ? -10.089 5.975 24.721 1.00 95.50 90 ARG A CA 1
ATOM 721 C C . ARG A 1 90 ? -8.612 6.193 25.075 1.00 95.50 90 ARG A C 1
ATOM 723 O O . ARG A 1 90 ? -8.094 7.282 24.859 1.00 95.50 90 ARG A O 1
ATOM 730 N N . LYS A 1 91 ? -7.960 5.163 25.626 1.00 96.44 91 LYS A N 1
ATOM 731 C CA . LYS A 1 91 ? -6.541 5.189 25.984 1.00 96.44 91 LYS A CA 1
ATOM 732 C C . LYS A 1 91 ? -5.662 5.302 24.738 1.00 96.44 91 LYS A C 1
ATOM 734 O O . LYS A 1 91 ? -4.881 6.241 24.671 1.00 96.44 91 LYS A O 1
ATOM 739 N N . SER A 1 92 ? -5.807 4.396 23.770 1.00 96.88 92 SER A N 1
ATOM 740 C CA . SER A 1 92 ? -4.968 4.383 22.565 1.00 96.88 92 SER A CA 1
ATOM 741 C C . SER A 1 92 ? -5.173 5.632 21.708 1.00 96.88 92 SER A C 1
ATOM 743 O O . SER A 1 92 ? -4.201 6.208 21.236 1.00 96.88 92 SER A O 1
ATOM 745 N N . VAL A 1 93 ? -6.406 6.140 21.608 1.00 95.44 93 VAL A N 1
ATOM 746 C CA . VAL A 1 93 ? -6.694 7.410 20.918 1.00 95.44 93 VAL A CA 1
ATOM 747 C C . VAL A 1 93 ? -6.032 8.603 21.618 1.00 95.44 93 VAL A C 1
ATOM 749 O O . VAL A 1 93 ? -5.423 9.439 20.957 1.00 95.44 93 VAL A O 1
ATOM 752 N N . ALA A 1 94 ? -6.109 8.697 22.951 1.00 95.56 94 ALA A N 1
ATOM 753 C CA . ALA A 1 94 ? -5.436 9.771 23.687 1.00 95.56 94 ALA A CA 1
ATOM 754 C C . ALA A 1 94 ? -3.905 9.679 23.566 1.00 95.56 94 ALA A C 1
ATOM 756 O O . ALA A 1 94 ? -3.239 10.699 23.409 1.00 95.56 94 ALA A O 1
ATOM 757 N N . SER A 1 95 ? -3.354 8.463 23.607 1.00 95.50 95 SER A N 1
ATOM 758 C CA . SER A 1 95 ? -1.926 8.215 23.399 1.00 95.50 95 SER A CA 1
ATOM 759 C C . SER A 1 95 ? -1.475 8.551 21.979 1.00 95.50 95 SER A C 1
ATOM 761 O O . SER A 1 95 ? -0.407 9.130 21.829 1.00 95.50 95 SER A O 1
ATOM 763 N N . PHE A 1 96 ? -2.290 8.262 20.960 1.00 94.44 96 PHE A N 1
ATOM 764 C CA . PHE A 1 96 ? -2.031 8.677 19.583 1.00 94.44 96 PHE A CA 1
ATOM 765 C C . PHE A 1 96 ? -1.886 10.197 19.480 1.00 94.44 96 PHE A C 1
ATOM 767 O O . PHE A 1 96 ? -0.870 10.663 18.979 1.00 94.44 96 PHE A O 1
ATOM 774 N N . PHE A 1 97 ? -2.847 10.971 20.001 1.00 92.44 97 PHE A N 1
ATOM 775 C CA . PHE A 1 97 ? -2.757 12.435 19.954 1.00 92.44 97 PHE A CA 1
ATOM 776 C C . PHE A 1 97 ? -1.540 12.963 20.717 1.00 92.44 97 PHE A C 1
ATOM 778 O O . PHE A 1 97 ? -0.816 13.797 20.192 1.00 92.44 97 PHE A O 1
ATOM 785 N N . ALA A 1 98 ? -1.250 12.423 21.905 1.00 92.12 98 ALA A N 1
ATOM 786 C CA . ALA A 1 98 ? -0.066 12.822 22.664 1.00 92.12 98 ALA A CA 1
ATOM 787 C C . ALA A 1 98 ? 1.249 12.505 21.928 1.00 92.12 98 ALA A C 1
ATOM 789 O O . ALA A 1 98 ? 2.183 13.302 21.975 1.00 92.12 98 ALA A O 1
ATOM 790 N N . ALA A 1 99 ? 1.331 11.354 21.252 1.00 91.38 99 ALA A N 1
ATOM 791 C CA . ALA A 1 99 ? 2.489 10.986 20.443 1.00 91.38 99 ALA A CA 1
ATOM 792 C C . ALA A 1 99 ? 2.610 11.880 19.202 1.00 91.38 99 ALA A C 1
ATOM 794 O O . ALA A 1 99 ? 3.697 12.367 18.915 1.00 91.38 99 ALA A O 1
ATOM 795 N N . TYR A 1 100 ? 1.502 12.132 18.501 1.00 88.12 100 TYR A N 1
ATOM 796 C CA . TYR A 1 100 ? 1.463 13.005 17.330 1.00 88.12 100 TYR A CA 1
ATOM 797 C C . TYR A 1 100 ? 1.908 14.432 17.681 1.00 88.12 100 TYR A C 1
ATOM 799 O O . TYR A 1 100 ? 2.799 14.970 17.028 1.00 88.12 100 TYR A O 1
ATOM 807 N N . ASP A 1 101 ? 1.374 14.994 18.770 1.00 87.56 101 ASP A N 1
ATOM 808 C CA . ASP A 1 101 ? 1.754 16.315 19.277 1.00 87.56 101 ASP A CA 1
ATOM 809 C C . ASP A 1 101 ? 3.236 16.368 19.678 1.00 87.56 101 ASP A C 1
ATOM 811 O O . ASP A 1 101 ? 3.906 17.364 19.426 1.00 87.56 101 ASP A O 1
ATOM 815 N N . ALA A 1 102 ? 3.773 15.303 20.284 1.00 86.88 102 ALA A N 1
ATOM 816 C CA . ALA A 1 102 ? 5.183 15.239 20.676 1.00 86.88 102 ALA A CA 1
ATOM 817 C C . ALA A 1 102 ? 6.140 15.087 19.482 1.00 86.88 102 ALA A C 1
ATOM 819 O O . ALA A 1 102 ? 7.289 15.520 19.561 1.00 86.88 102 ALA A O 1
ATOM 820 N N . LEU A 1 103 ? 5.684 14.455 18.397 1.00 82.19 103 LEU A N 1
ATOM 821 C CA . LEU A 1 103 ? 6.454 14.274 17.166 1.00 82.19 103 LEU A CA 1
ATOM 822 C C . LEU A 1 103 ? 6.447 15.529 16.278 1.00 82.19 103 LEU A C 1
ATOM 824 O O . LEU A 1 103 ? 7.276 15.612 15.375 1.00 82.19 103 LEU A O 1
ATOM 828 N N . CYS A 1 104 ? 5.540 16.485 16.524 1.00 73.56 104 CYS A N 1
ATOM 829 C CA . CYS A 1 104 ? 5.443 17.783 15.841 1.00 73.56 104 CYS A CA 1
ATOM 830 C C . CYS A 1 104 ? 5.435 17.718 14.300 1.00 73.56 104 CYS A C 1
ATOM 832 O O . CYS A 1 104 ? 5.816 18.689 13.658 1.00 73.56 104 CYS A O 1
ATOM 834 N N . GLU A 1 105 ? 5.040 16.593 13.696 1.00 66.75 105 GLU A N 1
ATOM 835 C CA . GLU A 1 105 ? 5.145 16.359 12.239 1.00 66.75 105 GLU A CA 1
ATOM 836 C C . GLU A 1 105 ? 6.592 16.414 11.685 1.00 66.75 105 GLU A C 1
ATOM 838 O O . GLU A 1 105 ? 6.796 16.411 10.475 1.00 66.75 105 GLU A O 1
ATOM 843 N N . GLU A 1 106 ? 7.604 16.416 12.560 1.00 68.69 106 GLU A N 1
ATOM 844 C CA . GLU A 1 106 ? 9.037 16.467 12.217 1.00 68.69 106 GLU A CA 1
ATOM 845 C C . GLU A 1 106 ? 9.727 15.097 12.362 1.00 68.69 106 GLU A C 1
ATOM 847 O O . GLU A 1 106 ? 10.919 14.946 12.087 1.00 68.69 106 GLU A O 1
ATOM 852 N N . GLY A 1 107 ? 8.995 14.078 12.816 1.00 68.12 107 GLY A N 1
ATOM 853 C CA . GLY A 1 107 ? 9.533 12.738 13.024 1.00 68.12 107 GLY A CA 1
ATOM 854 C C . GLY A 1 107 ? 9.899 12.024 11.717 1.00 68.12 107 GLY A C 1
ATOM 855 O O . GLY A 1 107 ? 9.138 12.032 10.752 1.00 68.12 107 GLY A O 1
ATOM 856 N N . THR A 1 108 ? 11.042 11.331 11.709 1.00 88.19 108 THR A N 1
ATOM 857 C CA . THR A 1 108 ? 11.384 10.385 10.636 1.00 88.19 108 THR A CA 1
ATOM 858 C C . THR A 1 108 ? 10.606 9.070 10.783 1.00 88.19 108 THR A C 1
ATOM 860 O O . THR A 1 108 ? 9.994 8.791 11.819 1.00 88.19 108 THR A O 1
ATOM 863 N N . ALA A 1 109 ? 10.617 8.232 9.748 1.00 90.75 109 ALA A N 1
ATOM 864 C CA . ALA A 1 109 ? 9.881 6.974 9.699 1.00 90.75 109 ALA A CA 1
ATOM 865 C C . ALA A 1 109 ? 10.150 6.087 10.926 1.00 90.75 109 ALA A C 1
ATOM 867 O O . ALA A 1 109 ? 9.197 5.579 11.513 1.00 90.75 109 ALA A O 1
ATOM 868 N N . THR A 1 110 ? 11.410 5.945 11.357 1.00 91.38 110 THR A N 1
ATOM 869 C CA . THR A 1 110 ? 11.771 5.132 12.532 1.00 91.38 110 THR A CA 1
ATOM 870 C C . THR A 1 110 ? 11.075 5.577 13.833 1.00 91.38 110 THR A C 1
ATOM 872 O O . THR A 1 110 ? 10.346 4.765 14.412 1.00 91.38 110 THR A O 1
ATOM 875 N N . PRO A 1 111 ? 11.262 6.812 14.346 1.00 91.25 111 PRO A N 1
ATOM 876 C CA . PRO A 1 111 ? 10.622 7.256 15.581 1.00 91.25 111 PRO A CA 1
ATOM 877 C C . PRO A 1 111 ? 9.096 7.306 15.474 1.00 91.25 111 PRO A C 1
ATOM 879 O O . PRO A 1 111 ? 8.428 6.942 16.441 1.00 91.25 111 PRO A O 1
ATOM 882 N N . VAL A 1 112 ? 8.542 7.689 14.316 1.00 92.06 112 VAL A N 1
ATOM 883 C CA . VAL A 1 112 ? 7.085 7.720 14.115 1.00 92.06 112 VAL A CA 1
ATOM 884 C C . VAL A 1 112 ? 6.506 6.310 14.176 1.00 92.06 112 VAL A C 1
ATOM 886 O O . VAL A 1 112 ? 5.616 6.058 14.984 1.00 92.06 112 VAL A O 1
ATOM 889 N N . CYS A 1 113 ? 7.033 5.370 13.384 1.00 93.56 113 CYS A N 1
ATOM 890 C CA . CYS A 1 113 ? 6.518 4.001 13.354 1.00 93.56 113 CYS A CA 1
ATOM 891 C C . CYS A 1 113 ? 6.640 3.346 14.727 1.00 93.56 113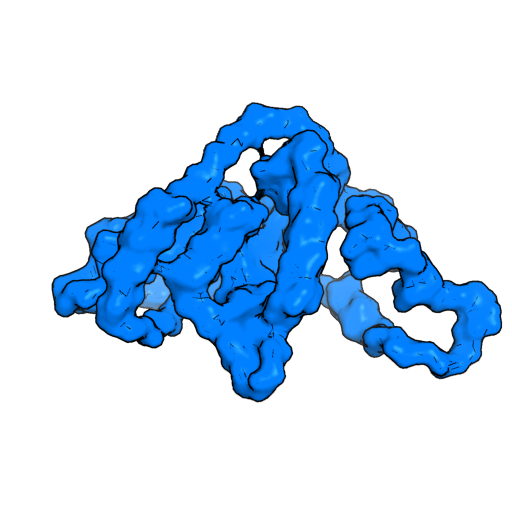 CYS A C 1
ATOM 893 O O . CYS A 1 113 ? 5.669 2.780 15.211 1.00 93.56 113 CYS A O 1
ATOM 895 N N . LYS A 1 114 ? 7.783 3.516 15.404 1.00 93.38 114 LYS A N 1
ATOM 896 C CA . LYS A 1 114 ? 7.980 2.992 16.757 1.00 93.38 114 LYS A CA 1
ATOM 897 C C . LYS A 1 114 ? 6.943 3.535 17.746 1.00 93.38 114 LYS A C 1
ATOM 899 O O . LYS A 1 114 ? 6.348 2.760 18.487 1.00 93.38 114 LYS A O 1
ATOM 904 N N . ALA A 1 115 ? 6.721 4.849 17.767 1.00 94.12 115 ALA A N 1
ATOM 905 C CA . ALA A 1 115 ? 5.757 5.455 18.683 1.00 94.12 115 ALA A CA 1
ATOM 906 C C . ALA A 1 115 ? 4.321 4.981 18.402 1.00 94.12 115 ALA A C 1
ATOM 908 O O . ALA A 1 115 ? 3.564 4.717 19.336 1.00 94.12 115 ALA A O 1
ATOM 909 N N . LEU A 1 116 ? 3.946 4.847 17.127 1.00 95.06 116 LEU A N 1
ATOM 910 C CA . LEU A 1 116 ? 2.613 4.384 16.740 1.00 95.06 116 LEU A CA 1
ATOM 911 C C . LEU A 1 116 ? 2.414 2.884 16.998 1.00 95.06 116 LEU A C 1
ATOM 913 O O . LEU A 1 116 ? 1.347 2.500 17.478 1.00 95.06 116 LEU A O 1
ATOM 917 N N . ASP A 1 117 ? 3.440 2.058 16.775 1.00 95.94 117 ASP A N 1
ATOM 918 C CA . ASP A 1 117 ? 3.448 0.629 17.112 1.00 95.94 117 ASP A CA 1
ATOM 919 C C . ASP A 1 117 ? 3.197 0.404 18.607 1.00 95.94 117 ASP A C 1
ATOM 921 O O . ASP A 1 117 ? 2.437 -0.485 18.987 1.00 95.94 117 ASP A O 1
ATOM 925 N N . GLU A 1 118 ? 3.810 1.227 19.462 1.00 96.19 118 GLU A N 1
ATOM 926 C CA . GLU A 1 118 ? 3.695 1.116 20.919 1.00 96.19 118 GLU A CA 1
ATOM 927 C C . GLU A 1 118 ? 2.299 1.482 21.452 1.00 96.19 118 GLU A C 1
ATOM 929 O O . GLU A 1 118 ? 1.882 0.957 22.489 1.00 96.19 118 GLU A O 1
ATOM 934 N N . VAL A 1 119 ? 1.574 2.388 20.782 1.00 96.94 119 VAL A N 1
ATOM 935 C CA . VAL A 1 119 ? 0.301 2.937 21.293 1.00 96.94 119 VAL A CA 1
ATOM 936 C C . VAL A 1 119 ? -0.946 2.414 20.576 1.00 96.94 119 VAL A C 1
ATOM 938 O O . VAL A 1 119 ? -2.057 2.627 21.072 1.00 96.94 119 VAL A O 1
ATOM 941 N N . ALA A 1 120 ? -0.792 1.737 19.437 1.00 97.75 120 ALA A N 1
ATOM 942 C CA . ALA A 1 120 ? -1.900 1.151 18.686 1.00 97.75 120 ALA A CA 1
ATOM 943 C C . ALA A 1 120 ? -2.503 -0.071 19.392 1.00 97.75 120 ALA A C 1
ATOM 945 O O . ALA A 1 120 ? -1.800 -0.864 20.013 1.00 97.75 120 ALA A O 1
ATOM 946 N N . ASP A 1 121 ? -3.820 -0.263 19.254 1.00 97.31 121 ASP A N 1
ATOM 947 C CA . ASP A 1 121 ? -4.465 -1.496 19.726 1.00 97.31 121 ASP A CA 1
ATOM 948 C C . ASP A 1 121 ? -4.233 -2.653 18.736 1.00 97.31 121 ASP A C 1
ATOM 950 O O . ASP A 1 121 ? -4.164 -3.815 19.135 1.00 97.31 121 ASP A O 1
ATOM 954 N N . ILE A 1 122 ? -4.134 -2.338 17.438 1.00 97.12 122 ILE A N 1
ATOM 955 C CA . ILE A 1 122 ? -3.766 -3.274 16.369 1.00 97.12 122 ILE A CA 1
ATOM 956 C C . ILE A 1 122 ? -2.744 -2.582 15.465 1.00 97.12 122 ILE A C 1
ATOM 958 O O . ILE A 1 122 ? -2.990 -1.475 14.985 1.00 97.12 122 ILE A O 1
ATOM 962 N N . CYS A 1 123 ? -1.631 -3.263 15.211 1.00 96.50 123 CYS A N 1
ATOM 963 C CA . CYS A 1 123 ? -0.586 -2.861 14.278 1.00 96.50 123 CYS A CA 1
ATOM 964 C C . CYS A 1 123 ? -0.460 -3.940 13.192 1.00 96.50 123 CYS A C 1
ATOM 966 O O . CYS A 1 123 ? -0.408 -5.136 13.496 1.00 96.50 123 CYS A O 1
ATOM 968 N N . ILE A 1 124 ? -0.463 -3.518 11.928 1.00 95.38 124 ILE A N 1
ATOM 969 C CA . ILE A 1 124 ? -0.276 -4.387 10.765 1.00 95.38 124 ILE A CA 1
ATOM 970 C C . ILE A 1 124 ? 0.896 -3.823 9.965 1.00 95.38 124 ILE A C 1
ATOM 972 O O . ILE A 1 124 ? 0.745 -2.748 9.374 1.00 95.38 124 ILE A O 1
ATOM 976 N N . PRO A 1 125 ? 2.041 -4.523 9.913 1.00 93.19 125 PRO A N 1
ATOM 977 C CA . PRO A 1 125 ? 3.198 -4.032 9.186 1.00 93.19 125 PRO A CA 1
ATOM 978 C C . PRO A 1 125 ? 2.888 -3.924 7.692 1.00 93.19 125 PRO A C 1
ATOM 980 O O . PRO A 1 125 ? 2.144 -4.731 7.127 1.00 93.19 125 PRO A O 1
ATOM 983 N N . GLY A 1 126 ? 3.493 -2.930 7.044 1.00 92.25 126 GLY A N 1
ATOM 984 C CA . GLY A 1 126 ? 3.455 -2.822 5.590 1.00 92.25 126 GLY A CA 1
ATOM 985 C C . GLY A 1 126 ? 4.112 -4.033 4.925 1.00 92.25 126 GLY A C 1
ATOM 986 O O . GLY A 1 126 ? 4.998 -4.671 5.494 1.00 92.25 126 GLY A O 1
ATOM 987 N N . SER A 1 127 ? 3.697 -4.350 3.698 1.00 90.31 127 SER A N 1
ATOM 988 C CA . SER A 1 127 ? 4.269 -5.488 2.960 1.00 90.31 127 SER A CA 1
ATOM 989 C C . SER A 1 127 ? 5.739 -5.278 2.601 1.00 90.31 127 SER A C 1
ATOM 991 O O . SER A 1 127 ? 6.481 -6.246 2.456 1.00 90.31 127 SER A O 1
ATOM 993 N N . LYS A 1 128 ? 6.157 -4.015 2.473 1.00 89.25 128 LYS A N 1
ATOM 994 C CA . LYS A 1 128 ? 7.559 -3.611 2.407 1.00 89.25 128 LYS A CA 1
ATOM 995 C C . LYS A 1 128 ? 7.869 -2.695 3.584 1.00 89.25 128 LYS A C 1
ATOM 997 O O . LYS A 1 128 ? 7.065 -1.849 3.968 1.00 89.25 128 LYS A O 1
ATOM 1002 N N . ASP A 1 129 ? 9.050 -2.882 4.152 1.00 91.19 129 ASP A N 1
ATOM 1003 C CA . ASP A 1 129 ? 9.570 -2.042 5.224 1.00 91.19 129 ASP A CA 1
ATOM 1004 C C . ASP A 1 129 ? 9.988 -0.691 4.632 1.00 91.19 129 ASP A C 1
ATOM 1006 O O . ASP A 1 129 ? 10.966 -0.615 3.885 1.00 91.19 129 ASP A O 1
ATOM 1010 N N . HIS A 1 130 ? 9.231 0.361 4.955 1.00 91.50 130 HIS A N 1
ATOM 1011 C CA . HIS A 1 130 ? 9.439 1.715 4.437 1.00 91.50 130 HIS A CA 1
ATOM 1012 C C . HIS A 1 130 ? 10.892 2.190 4.602 1.00 91.50 130 HIS A C 1
ATOM 1014 O O . HIS A 1 130 ? 11.487 2.726 3.668 1.00 91.50 130 HIS A O 1
ATOM 1020 N N . ILE A 1 131 ? 11.508 1.940 5.760 1.00 92.00 131 ILE A N 1
ATOM 1021 C CA . ILE A 1 131 ? 12.880 2.374 6.065 1.00 92.00 131 ILE A CA 1
ATOM 1022 C C . ILE A 1 131 ? 13.884 1.672 5.145 1.00 92.00 131 ILE A C 1
ATOM 1024 O O . ILE A 1 131 ? 14.830 2.281 4.617 1.00 92.00 131 ILE A O 1
ATOM 1028 N N . LYS A 1 132 ? 13.661 0.381 4.894 1.00 92.81 132 LYS A N 1
ATOM 1029 C CA . LYS A 1 132 ? 14.507 -0.399 3.989 1.00 92.81 132 LYS A CA 1
ATOM 1030 C C . LYS A 1 132 ? 14.351 0.036 2.539 1.00 92.81 132 LYS A C 1
ATOM 1032 O O . LYS A 1 132 ? 15.378 0.198 1.884 1.00 92.81 132 LYS A O 1
ATOM 1037 N N . VAL A 1 133 ? 13.126 0.261 2.060 1.00 91.44 133 VAL A N 1
ATOM 1038 C CA . VAL A 1 133 ? 12.853 0.443 0.620 1.00 91.44 133 VAL A CA 1
ATOM 1039 C C . VAL A 1 133 ? 12.778 1.900 0.161 1.00 91.44 133 VAL A C 1
ATOM 1041 O O . VAL A 1 133 ? 13.005 2.174 -1.016 1.00 91.44 133 VAL A O 1
ATOM 1044 N N . GLN A 1 134 ? 12.529 2.842 1.070 1.00 89.88 134 GLN A N 1
ATOM 1045 C CA . GLN A 1 134 ? 12.389 4.275 0.777 1.00 89.88 134 GLN A CA 1
ATOM 1046 C C . GLN A 1 134 ? 13.282 5.153 1.659 1.00 89.88 134 GLN A C 1
ATOM 1048 O O . GLN A 1 134 ? 13.838 6.138 1.178 1.00 89.88 134 GLN A O 1
ATOM 1053 N N . GLY A 1 135 ? 13.532 4.736 2.901 1.00 90.75 135 GLY A N 1
ATOM 1054 C CA . GLY A 1 135 ? 14.398 5.444 3.8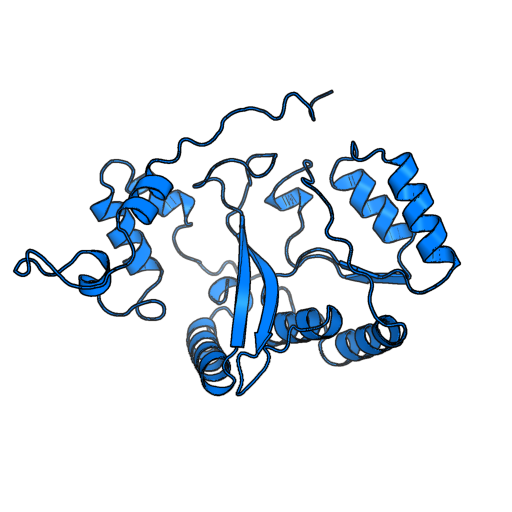40 1.00 90.75 135 GLY A CA 1
ATOM 1055 C C . GLY A 1 135 ? 13.633 6.086 4.992 1.00 90.75 135 GLY A C 1
ATOM 1056 O O . GLY A 1 135 ? 12.554 5.639 5.376 1.00 90.75 135 GLY A O 1
ATOM 1057 N N . GLU A 1 136 ? 14.237 7.110 5.584 1.00 91.75 136 GLU A N 1
ATOM 1058 C CA . GLU A 1 136 ? 13.764 7.711 6.833 1.00 91.75 136 GLU A CA 1
ATOM 1059 C C . GLU A 1 136 ? 12.722 8.809 6.616 1.00 91.75 136 GLU A C 1
ATOM 1061 O O . GLU A 1 136 ? 12.000 9.142 7.548 1.00 91.75 136 GLU A O 1
ATOM 1066 N N . ILE A 1 137 ? 12.606 9.383 5.418 1.00 89.56 137 ILE A N 1
ATOM 1067 C CA . ILE A 1 137 ? 11.630 10.454 5.193 1.00 89.56 137 ILE A CA 1
ATOM 1068 C C . ILE A 1 137 ? 10.229 9.863 5.043 1.00 89.56 137 ILE A C 1
ATOM 1070 O O . ILE A 1 137 ? 9.923 9.247 4.028 1.00 89.56 137 ILE A O 1
ATOM 1074 N N . LEU A 1 138 ? 9.390 10.073 6.059 1.00 87.19 138 LEU A N 1
ATOM 1075 C CA . LEU A 1 138 ? 7.962 9.776 6.032 1.00 87.19 138 LEU A CA 1
ATOM 1076 C C . LEU A 1 138 ? 7.210 11.055 5.643 1.00 87.19 138 LEU A C 1
ATOM 1078 O O . LEU A 1 138 ? 7.173 12.006 6.415 1.00 87.19 138 LEU A O 1
ATOM 1082 N N . GLU A 1 139 ? 6.628 11.091 4.446 1.00 83.31 139 GLU A N 1
ATOM 1083 C CA . GLU A 1 139 ? 5.998 12.309 3.904 1.00 83.31 139 GLU A CA 1
ATOM 1084 C C . GLU A 1 139 ? 4.710 12.719 4.629 1.00 83.31 139 GLU A C 1
ATOM 1086 O O . GLU A 1 139 ? 4.319 13.885 4.600 1.00 83.31 139 GLU A O 1
ATOM 1091 N N . GLY A 1 140 ? 4.041 11.765 5.277 1.00 86.38 140 GLY A N 1
ATOM 1092 C CA . GLY A 1 140 ? 2.837 12.032 6.045 1.00 86.38 140 GLY A CA 1
ATOM 1093 C C . GLY A 1 140 ? 2.103 10.771 6.478 1.00 86.38 140 GLY A C 1
ATOM 1094 O O . GLY A 1 140 ? 2.500 9.644 6.184 1.00 86.38 140 GLY A O 1
ATOM 1095 N N . LEU A 1 141 ? 0.996 10.984 7.187 1.00 89.00 141 LEU A N 1
ATOM 1096 C CA . LEU A 1 141 ? 0.088 9.943 7.654 1.00 89.00 141 LEU A CA 1
ATOM 1097 C C . LEU A 1 141 ? -1.312 10.197 7.095 1.00 89.00 141 LEU A C 1
ATOM 1099 O O . LEU A 1 141 ? -1.785 11.332 7.054 1.00 89.00 141 LEU A O 1
ATOM 1103 N N . VAL A 1 142 ? -2.015 9.126 6.730 1.00 91.75 142 VAL A N 1
ATOM 1104 C CA . VAL A 1 142 ? -3.435 9.197 6.371 1.00 91.75 142 VAL A CA 1
ATOM 1105 C C . VAL A 1 142 ? -4.265 8.730 7.559 1.00 91.75 142 VAL A C 1
ATOM 1107 O O . VAL A 1 142 ? -4.300 7.544 7.883 1.00 91.75 142 VAL A O 1
ATOM 1110 N N . ALA A 1 143 ? -4.963 9.665 8.202 1.00 91.62 143 ALA A N 1
ATOM 1111 C CA . ALA A 1 143 ? -5.881 9.363 9.292 1.00 91.62 143 ALA A CA 1
ATOM 1112 C C . ALA A 1 143 ? -7.319 9.206 8.774 1.00 91.62 143 ALA A C 1
ATOM 1114 O O . ALA A 1 143 ? -7.836 10.058 8.049 1.00 91.62 143 ALA A O 1
ATOM 1115 N N . ARG A 1 144 ? -8.000 8.131 9.189 1.00 92.81 144 ARG A N 1
ATOM 1116 C CA . ARG A 1 144 ? -9.420 7.898 8.894 1.00 92.81 144 ARG A CA 1
ATOM 1117 C C . ARG A 1 144 ? -10.180 7.601 10.179 1.00 92.81 144 ARG A C 1
ATOM 1119 O O . ARG A 1 144 ? -9.841 6.669 10.901 1.00 92.81 144 ARG A O 1
ATOM 1126 N N . VAL A 1 145 ? -11.265 8.338 10.411 1.00 93.88 145 VAL A N 1
ATOM 1127 C CA . VAL A 1 145 ? -12.251 7.975 11.436 1.00 93.88 145 VAL A CA 1
ATOM 1128 C C . VAL A 1 145 ? -13.099 6.823 10.904 1.00 93.88 145 VAL A C 1
ATOM 1130 O O . VAL A 1 145 ? -13.689 6.912 9.825 1.00 93.88 145 VAL A O 1
ATOM 1133 N N . VAL A 1 146 ? -13.130 5.727 11.653 1.00 93.38 146 VAL A N 1
ATOM 1134 C CA . VAL A 1 146 ? -13.820 4.486 11.287 1.00 93.38 146 VAL A CA 1
ATOM 1135 C C . VAL A 1 146 ? -14.876 4.128 12.329 1.00 93.38 146 VAL A C 1
ATOM 1137 O O . VAL A 1 146 ? -14.926 4.722 13.406 1.00 93.38 146 VAL A O 1
ATOM 1140 N N . SER A 1 147 ? -15.749 3.173 12.004 1.00 92.62 147 SER A N 1
ATOM 1141 C CA . SER A 1 147 ? -16.784 2.739 12.942 1.00 92.62 147 SER A CA 1
ATOM 1142 C C . SER A 1 147 ? -16.181 1.927 14.101 1.00 92.62 147 SER A C 1
ATOM 1144 O O . SER A 1 147 ? -15.144 1.279 13.905 1.00 92.62 147 SER A O 1
ATOM 11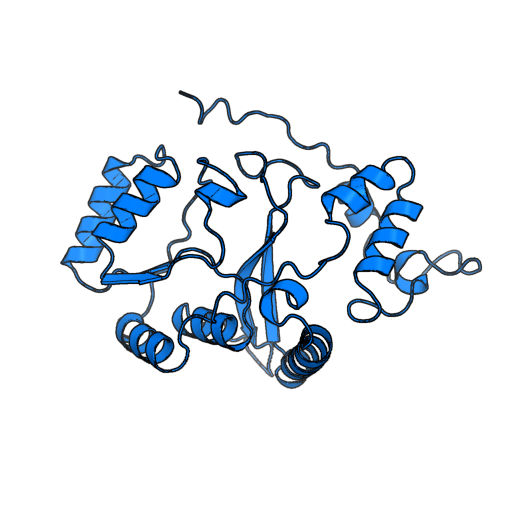46 N N . PRO A 1 148 ? -16.825 1.898 15.284 1.00 90.12 148 PRO A N 1
ATOM 1147 C CA . PRO A 1 148 ? -16.358 1.117 16.435 1.00 90.12 148 PRO A CA 1
ATOM 1148 C C . PRO A 1 148 ? -16.143 -0.374 16.132 1.00 90.12 148 PRO A C 1
ATOM 1150 O O . PRO A 1 148 ? -15.250 -1.010 16.690 1.00 90.12 148 PRO A O 1
ATOM 1153 N N . GLU A 1 149 ? -16.920 -0.934 15.204 1.00 94.06 149 GLU A N 1
ATOM 1154 C CA . GLU A 1 149 ? -16.856 -2.342 14.801 1.00 94.06 149 GLU A CA 1
ATOM 1155 C C . GLU A 1 149 ? -15.578 -2.680 14.021 1.00 94.06 149 GLU A C 1
ATOM 1157 O O . GLU A 1 149 ? -15.221 -3.852 13.911 1.00 94.06 149 GLU A O 1
ATOM 1162 N N . SER A 1 150 ? -14.855 -1.674 13.514 1.00 95.06 150 SER A N 1
ATOM 1163 C CA . SER A 1 150 ? -13.663 -1.871 12.677 1.00 95.06 150 SER A CA 1
ATOM 1164 C C . SER A 1 150 ? -12.551 -2.632 13.396 1.00 95.06 150 SER A C 1
ATOM 1166 O O . SER A 1 150 ? -11.842 -3.399 12.756 1.00 95.06 150 SER A O 1
ATOM 1168 N N . SER A 1 151 ? -12.417 -2.467 14.718 1.00 95.81 151 SER A N 1
ATOM 1169 C CA . SER A 1 151 ? -11.429 -3.204 15.520 1.00 95.81 151 SER A CA 1
ATOM 1170 C C . SER A 1 151 ? -11.728 -4.707 15.530 1.00 95.81 151 SER A C 1
ATOM 1172 O O . SER A 1 151 ? -10.871 -5.525 15.200 1.00 95.81 151 SER A O 1
ATOM 1174 N N . LYS A 1 152 ? -12.988 -5.072 15.805 1.00 96.94 152 LYS A N 1
ATOM 1175 C CA . LYS A 1 152 ? -13.441 -6.468 15.787 1.00 96.94 152 LYS A CA 1
ATOM 1176 C C . LYS A 1 152 ? -13.342 -7.066 14.381 1.00 96.94 152 LYS A C 1
ATOM 1178 O O . LYS A 1 152 ? -12.829 -8.168 14.221 1.00 96.94 152 LYS A O 1
ATOM 1183 N N . HIS A 1 153 ? -13.780 -6.319 13.368 1.00 97.62 153 HIS A N 1
ATOM 1184 C CA . HIS A 1 153 ? -13.695 -6.750 11.975 1.00 97.62 153 HIS A CA 1
ATOM 1185 C C . HIS A 1 153 ? -12.238 -6.966 11.539 1.00 97.62 153 HIS A C 1
ATOM 1187 O O . HIS A 1 153 ? -11.937 -7.962 10.890 1.00 97.62 153 HIS A O 1
ATOM 1193 N N . MET A 1 154 ? -11.310 -6.095 11.952 1.00 97.31 154 MET A N 1
ATOM 1194 C CA . MET A 1 154 ? -9.886 -6.278 11.668 1.00 97.31 154 MET A CA 1
ATOM 1195 C C . MET A 1 154 ? -9.337 -7.568 12.291 1.00 97.31 154 MET A C 1
ATOM 1197 O O . MET A 1 154 ? -8.614 -8.305 11.632 1.00 97.31 154 MET A O 1
ATOM 1201 N N . GLN A 1 155 ? -9.706 -7.886 13.534 1.00 96.94 155 GLN A N 1
ATOM 1202 C CA . GLN A 1 155 ? -9.293 -9.141 14.178 1.00 96.94 155 GLN A CA 1
ATOM 1203 C C . GLN A 1 155 ? -9.836 -10.380 13.452 1.00 96.94 155 GLN A C 1
ATOM 1205 O O . GLN A 1 155 ? -9.139 -11.388 13.349 1.00 96.94 155 GLN A O 1
ATOM 1210 N N . GLU A 1 156 ? -11.070 -10.314 12.947 1.00 97.56 156 GLU A N 1
ATOM 1211 C CA . GLU A 1 156 ? -11.657 -11.379 12.128 1.00 97.56 156 GLU A CA 1
ATOM 1212 C C . GLU A 1 156 ? -10.892 -11.547 10.810 1.00 97.56 156 GLU A C 1
ATOM 1214 O O . GLU A 1 156 ? -10.478 -12.659 10.490 1.00 97.56 156 GLU A O 1
ATOM 1219 N N . VAL A 1 157 ? -10.603 -10.443 10.115 1.00 97.38 157 VAL A N 1
ATOM 1220 C CA . VAL A 1 157 ? -9.806 -10.443 8.881 1.00 97.38 157 VAL A CA 1
ATOM 1221 C C . VAL A 1 157 ? -8.423 -11.048 9.101 1.00 97.38 157 VAL A C 1
ATOM 1223 O O . VAL A 1 157 ? -8.044 -11.943 8.359 1.00 97.38 157 VAL A O 1
ATOM 1226 N N . LEU A 1 158 ? -7.688 -10.625 10.132 1.00 95.69 158 LEU A N 1
ATOM 1227 C CA . LEU A 1 158 ? -6.329 -11.121 10.387 1.00 95.69 158 LEU A CA 1
ATOM 1228 C C . LEU A 1 158 ? -6.285 -12.614 10.744 1.00 95.69 158 LEU A C 1
ATOM 1230 O O . LEU A 1 158 ? -5.261 -13.267 10.545 1.00 95.69 158 LEU A O 1
ATOM 1234 N N . ARG A 1 159 ? -7.384 -13.161 11.275 1.00 95.62 159 ARG A N 1
ATOM 1235 C CA . ARG A 1 159 ? -7.527 -14.597 11.530 1.00 95.62 159 ARG A CA 1
ATOM 1236 C C . ARG A 1 159 ? -7.847 -15.365 10.247 1.00 95.62 159 ARG A C 1
ATOM 1238 O O . ARG A 1 159 ? -7.292 -16.440 10.037 1.00 95.62 159 ARG A O 1
ATOM 1245 N N . ASP A 1 160 ? -8.746 -14.834 9.424 1.00 96.56 160 ASP A N 1
ATOM 1246 C CA . ASP A 1 160 ? -9.262 -15.525 8.238 1.00 96.56 160 ASP A CA 1
ATOM 1247 C C . ASP A 1 160 ? -8.316 -15.373 7.024 1.00 96.56 160 ASP A C 1
ATOM 1249 O O . ASP A 1 160 ? -8.275 -16.240 6.150 1.00 96.56 160 ASP A O 1
ATOM 1253 N N . TYR A 1 161 ? -7.511 -14.308 7.005 1.00 93.56 161 TYR A N 1
ATOM 1254 C CA . TYR A 1 161 ? -6.509 -13.977 5.992 1.00 93.56 161 TYR A CA 1
ATOM 1255 C C . TYR A 1 161 ? -5.155 -13.712 6.674 1.00 93.56 161 TYR A C 1
ATOM 1257 O O . TYR A 1 161 ? -4.762 -12.565 6.878 1.00 93.56 161 TYR A O 1
ATOM 1265 N N . PRO A 1 162 ? -4.409 -14.751 7.079 1.00 88.12 162 PRO A N 1
ATOM 1266 C CA . PRO A 1 162 ? -3.089 -14.547 7.663 1.00 88.12 162 PRO A CA 1
ATOM 1267 C C . PRO A 1 162 ? -2.122 -13.932 6.641 1.00 88.12 162 PRO A C 1
ATOM 1269 O O . PRO A 1 162 ? -2.279 -14.110 5.429 1.00 88.12 162 PRO A O 1
ATOM 1272 N N . SER A 1 163 ? -1.093 -13.233 7.130 1.00 82.06 163 SER A N 1
ATOM 1273 C CA . SER A 1 163 ? -0.050 -12.665 6.270 1.00 82.06 163 SER A CA 1
ATOM 1274 C C . SER A 1 163 ? 0.554 -13.741 5.361 1.00 82.06 163 SER A C 1
ATOM 1276 O O . SER A 1 163 ? 0.879 -14.832 5.844 1.00 82.06 163 SER A O 1
ATOM 1278 N N . PRO A 1 164 ? 0.709 -13.462 4.055 1.00 78.19 164 PRO A N 1
ATOM 1279 C CA . PRO A 1 164 ? 1.234 -14.446 3.127 1.00 78.19 164 PRO A CA 1
ATOM 1280 C C . PRO A 1 164 ? 2.678 -14.826 3.485 1.00 78.19 164 PRO A C 1
ATOM 1282 O O . PRO A 1 164 ? 3.428 -13.989 3.997 1.00 78.19 164 PRO A O 1
ATOM 1285 N N . PRO A 1 165 ? 3.086 -16.081 3.227 1.00 73.06 165 PRO A N 1
ATOM 1286 C CA . PRO A 1 165 ? 4.463 -16.495 3.433 1.00 73.06 165 PRO A CA 1
ATOM 1287 C C . PRO A 1 165 ? 5.388 -15.678 2.530 1.00 73.06 165 PRO A C 1
ATOM 1289 O O . PRO A 1 165 ? 5.092 -15.453 1.357 1.00 73.06 165 PRO A O 1
ATOM 1292 N N . ILE A 1 166 ? 6.523 -15.253 3.081 1.00 60.47 166 ILE A N 1
ATOM 1293 C CA . ILE A 1 166 ? 7.605 -14.661 2.298 1.00 60.47 166 ILE A CA 1
ATOM 1294 C C . ILE A 1 166 ? 8.274 -15.821 1.553 1.00 60.47 166 ILE A C 1
ATOM 1296 O O . ILE A 1 166 ? 9.103 -16.533 2.121 1.00 60.47 166 ILE A O 1
ATOM 1300 N N . GLU A 1 167 ? 7.874 -16.073 0.308 1.00 55.19 167 GLU A N 1
ATOM 1301 C CA . GLU A 1 167 ? 8.568 -17.040 -0.546 1.00 55.19 167 GLU A CA 1
ATOM 1302 C C . GLU A 1 167 ? 9.922 -16.446 -0.957 1.00 55.19 167 GLU A C 1
ATOM 1304 O O . GLU A 1 167 ? 10.039 -15.652 -1.884 1.00 55.19 167 GLU A O 1
ATOM 1309 N N . GLY A 1 168 ? 10.958 -16.802 -0.192 1.00 50.00 168 GLY A N 1
ATOM 1310 C CA . GLY A 1 168 ? 12.339 -16.341 -0.348 1.00 50.00 168 GLY A CA 1
ATOM 1311 C C . GLY A 1 168 ? 13.096 -17.017 -1.488 1.00 50.00 168 GLY A C 1
ATOM 1312 O O . GLY A 1 168 ? 14.220 -17.472 -1.294 1.00 50.00 168 GLY A O 1
ATOM 1313 N N . THR A 1 169 ? 12.494 -17.119 -2.666 1.00 52.50 169 THR A N 1
ATOM 1314 C CA . THR A 1 169 ? 13.214 -17.570 -3.858 1.00 52.50 169 THR A CA 1
ATOM 1315 C C . THR A 1 169 ? 13.729 -16.363 -4.625 1.00 52.50 169 THR A C 1
ATOM 1317 O O . THR A 1 169 ? 12.946 -15.482 -4.975 1.00 52.50 169 THR A O 1
ATOM 1320 N N . GLU A 1 170 ? 15.039 -16.343 -4.905 1.00 60.09 170 GLU A N 1
ATOM 1321 C CA . GLU A 1 170 ? 15.665 -15.536 -5.963 1.00 60.09 170 GLU A CA 1
ATOM 1322 C C . GLU A 1 170 ? 15.062 -15.949 -7.314 1.00 60.09 170 GLU A C 1
ATOM 1324 O O . GLU A 1 170 ? 15.655 -16.673 -8.111 1.00 60.09 170 GLU A O 1
ATOM 1329 N N . ILE A 1 171 ? 13.811 -15.567 -7.538 1.00 66.75 171 ILE A N 1
ATOM 1330 C CA . ILE A 1 171 ? 13.173 -15.649 -8.839 1.00 66.75 171 ILE A CA 1
ATOM 1331 C C . ILE A 1 171 ? 13.714 -14.458 -9.609 1.00 66.75 171 ILE A C 1
ATOM 1333 O O . ILE A 1 171 ? 13.618 -13.325 -9.138 1.00 66.75 171 ILE A O 1
ATOM 1337 N N . ASP A 1 172 ? 14.295 -14.713 -10.777 1.00 77.06 172 ASP A N 1
ATOM 1338 C CA . ASP A 1 172 ? 14.634 -13.643 -11.703 1.00 77.06 172 ASP A CA 1
ATOM 1339 C C . ASP A 1 172 ? 13.340 -12.909 -12.086 1.00 77.06 172 ASP A C 1
ATOM 1341 O O . ASP A 1 172 ? 12.477 -13.440 -12.790 1.00 77.06 172 ASP A O 1
ATOM 1345 N N . LEU A 1 173 ? 13.166 -11.703 -11.542 1.00 79.81 173 LEU A N 1
ATOM 1346 C CA . LEU A 1 173 ? 11.992 -10.868 -11.784 1.00 79.81 173 LEU A CA 1
ATOM 1347 C C . LEU A 1 173 ? 12.086 -10.123 -13.122 1.00 79.81 173 LEU A C 1
ATOM 1349 O O . LEU A 1 173 ? 11.115 -9.461 -13.501 1.00 79.81 173 LEU A O 1
ATOM 1353 N N . GLY A 1 174 ? 13.201 -10.273 -13.843 1.00 85.25 174 GLY A N 1
ATOM 1354 C CA . GLY A 1 174 ? 13.536 -9.466 -15.003 1.00 85.25 174 GLY A CA 1
ATOM 1355 C C . GLY A 1 174 ? 14.090 -8.093 -14.608 1.00 85.25 174 GLY A C 1
ATOM 1356 O O . GLY A 1 174 ? 14.343 -7.822 -13.426 1.00 85.25 174 GLY A O 1
ATOM 1357 N N . PRO A 1 175 ? 14.307 -7.208 -15.595 1.00 87.88 175 PRO A N 1
ATOM 1358 C CA . PRO A 1 175 ? 14.833 -5.880 -15.336 1.00 87.88 175 PRO A CA 1
ATOM 1359 C C . PRO A 1 175 ? 13.831 -5.029 -14.543 1.00 87.88 175 PRO A C 1
ATOM 1361 O O . PRO A 1 175 ? 12.623 -5.049 -14.775 1.00 87.88 175 PRO A O 1
ATOM 1364 N N . THR A 1 176 ? 14.337 -4.230 -13.607 1.00 87.00 176 THR A N 1
ATOM 1365 C CA . THR A 1 176 ? 13.514 -3.273 -12.859 1.00 87.00 176 THR A CA 1
ATOM 1366 C C . THR A 1 176 ? 13.064 -2.114 -13.746 1.00 87.00 176 THR A C 1
ATOM 1368 O O . THR A 1 176 ? 13.696 -1.803 -14.760 1.00 87.00 176 THR A O 1
ATOM 1371 N N . LEU A 1 177 ? 12.020 -1.398 -13.316 1.00 88.50 177 LEU A N 1
ATOM 1372 C CA . LEU A 1 177 ? 11.545 -0.183 -13.985 1.00 88.50 177 LEU A CA 1
ATOM 1373 C C . LEU A 1 177 ? 12.697 0.808 -14.233 1.00 88.50 177 LEU A C 1
ATOM 1375 O O . LEU A 1 177 ? 12.872 1.297 -15.349 1.00 88.50 177 LEU A O 1
ATOM 1379 N N . ARG A 1 178 ? 13.555 1.037 -13.229 1.00 87.56 178 ARG A N 1
ATOM 1380 C CA . ARG A 1 178 ? 14.764 1.866 -13.383 1.00 87.56 178 ARG A CA 1
ATOM 1381 C C . ARG A 1 178 ? 15.727 1.350 -14.440 1.00 87.56 178 ARG A C 1
ATOM 1383 O O . ARG A 1 178 ? 16.263 2.161 -15.191 1.00 87.56 178 ARG A O 1
ATOM 1390 N N . GLN A 1 179 ? 15.988 0.045 -14.481 1.00 90.62 179 GLN A N 1
ATOM 1391 C CA . GLN A 1 179 ? 16.909 -0.544 -15.456 1.00 90.62 179 GLN A CA 1
ATOM 1392 C C . GLN A 1 179 ? 16.375 -0.372 -16.881 1.00 90.62 179 GLN A C 1
ATOM 1394 O O . GLN A 1 179 ? 17.123 0.075 -17.751 1.00 90.62 179 GLN A O 1
ATOM 1399 N N . ILE A 1 180 ? 15.079 -0.623 -17.096 1.00 91.00 180 ILE A N 1
ATOM 1400 C CA . ILE A 1 180 ? 14.412 -0.423 -18.390 1.00 91.00 180 ILE A CA 1
ATOM 1401 C C . ILE A 1 180 ? 14.493 1.050 -18.807 1.00 91.00 180 ILE A C 1
ATOM 1403 O O . ILE A 1 180 ? 14.930 1.367 -19.918 1.00 91.00 180 ILE A O 1
ATOM 1407 N N . CYS A 1 181 ? 14.128 1.969 -17.909 1.00 90.44 181 CYS A N 1
ATOM 1408 C CA . CYS A 1 181 ? 14.143 3.399 -18.198 1.00 90.44 181 CYS A CA 1
ATOM 1409 C C . CYS A 1 181 ? 15.556 3.929 -18.464 1.00 90.44 181 CYS A C 1
ATOM 1411 O O . CYS A 1 181 ? 15.737 4.723 -19.387 1.00 90.44 181 CYS A O 1
ATOM 1413 N N . ALA A 1 182 ? 16.556 3.485 -17.698 1.00 89.69 182 ALA A N 1
ATOM 1414 C CA . ALA A 1 182 ? 17.946 3.898 -17.866 1.00 89.69 182 ALA A CA 1
ATOM 1415 C C . ALA A 1 182 ? 18.543 3.404 -19.192 1.00 89.69 182 ALA A C 1
ATOM 1417 O O . ALA A 1 182 ? 19.227 4.176 -19.868 1.00 89.69 182 ALA A O 1
ATOM 1418 N N . ALA A 1 183 ? 18.259 2.154 -19.579 1.00 92.62 183 ALA A N 1
ATOM 1419 C CA . ALA A 1 183 ? 18.744 1.562 -20.825 1.00 92.62 183 ALA A CA 1
ATOM 1420 C C . ALA A 1 183 ? 18.189 2.265 -22.076 1.00 92.62 183 ALA A C 1
ATOM 1422 O O . ALA A 1 183 ? 18.879 2.342 -23.089 1.00 92.62 183 ALA A O 1
ATOM 1423 N N . ASN A 1 184 ? 16.981 2.830 -21.989 1.00 90.75 184 ASN A N 1
ATOM 1424 C CA . ASN A 1 184 ? 16.273 3.441 -23.119 1.00 90.75 184 ASN A CA 1
ATOM 1425 C C . ASN A 1 184 ? 16.160 4.974 -23.025 1.00 90.75 184 ASN A C 1
ATOM 1427 O O . ASN A 1 184 ? 15.378 5.592 -23.741 1.00 90.75 184 ASN A O 1
ATOM 1431 N N . ARG A 1 185 ? 16.946 5.620 -22.153 1.00 87.44 185 ARG A N 1
ATOM 1432 C CA . ARG A 1 185 ? 16.798 7.050 -21.810 1.00 87.44 185 ARG A CA 1
ATOM 1433 C C . ARG A 1 185 ? 16.941 8.036 -22.978 1.00 87.44 185 ARG A C 1
ATOM 1435 O O . ARG A 1 185 ? 16.607 9.205 -22.830 1.00 87.44 185 ARG A O 1
ATOM 1442 N N . SER A 1 186 ? 17.542 7.610 -24.088 1.00 87.88 186 SER A N 1
ATOM 1443 C CA . SER A 1 186 ? 17.821 8.462 -25.248 1.00 87.88 186 SER A CA 1
ATOM 1444 C C . SER A 1 186 ? 16.673 8.527 -26.254 1.00 87.88 186 SER A C 1
ATOM 1446 O O . SER A 1 186 ? 16.720 9.373 -27.142 1.00 87.88 186 SER A O 1
ATOM 1448 N N . ASP A 1 187 ? 15.682 7.638 -26.151 1.00 88.50 187 ASP A N 1
ATOM 1449 C CA . ASP A 1 187 ? 14.568 7.551 -27.094 1.00 88.50 187 ASP A CA 1
ATOM 1450 C C . ASP A 1 187 ? 13.277 7.169 -26.355 1.00 88.50 187 ASP A C 1
ATOM 1452 O O . ASP A 1 187 ? 13.089 6.030 -25.928 1.00 88.50 187 ASP A O 1
ATOM 1456 N N . GLU A 1 188 ? 12.373 8.143 -26.231 1.00 84.12 188 GLU A N 1
ATOM 1457 C CA . GLU A 1 188 ? 11.067 8.000 -25.578 1.00 84.12 188 GLU A CA 1
ATOM 1458 C C . GLU A 1 188 ? 10.243 6.852 -26.181 1.00 84.12 188 GLU A C 1
ATOM 1460 O O . GLU A 1 188 ? 9.612 6.087 -25.452 1.00 84.12 188 GLU A O 1
ATOM 1465 N N . LYS A 1 189 ? 10.288 6.667 -27.507 1.00 84.62 189 LYS A N 1
ATOM 1466 C CA . LYS A 1 189 ? 9.537 5.595 -28.172 1.00 84.62 189 LYS A CA 1
ATOM 1467 C C . LYS A 1 189 ? 10.105 4.225 -27.824 1.00 84.62 189 LYS A C 1
ATOM 1469 O O . LYS A 1 189 ? 9.332 3.300 -27.585 1.00 84.62 189 LYS A O 1
ATOM 1474 N N . GLN A 1 190 ? 11.432 4.091 -27.767 1.00 86.88 190 GLN A N 1
ATOM 1475 C CA . GLN A 1 190 ? 12.073 2.836 -27.350 1.00 86.88 190 GLN A CA 1
ATOM 1476 C C . GLN A 1 190 ? 11.835 2.546 -25.872 1.00 86.88 190 GLN A C 1
ATOM 1478 O O . GLN A 1 190 ? 11.598 1.399 -25.507 1.00 86.88 190 GLN A O 1
ATOM 1483 N N . GLN A 1 191 ? 11.818 3.577 -25.027 1.00 87.50 191 GLN A N 1
ATOM 1484 C CA . GLN A 1 191 ? 11.487 3.421 -23.616 1.00 87.50 191 GLN A CA 1
ATOM 1485 C C . GLN A 1 191 ? 10.053 2.915 -23.428 1.00 87.50 191 GLN A C 1
ATOM 1487 O O . GLN A 1 191 ? 9.850 1.937 -22.713 1.00 87.50 191 GLN A O 1
ATOM 1492 N N . ILE A 1 192 ? 9.072 3.518 -24.111 1.00 84.31 192 ILE A N 1
ATOM 1493 C CA . ILE A 1 192 ? 7.675 3.056 -24.090 1.00 84.31 192 ILE A CA 1
ATOM 1494 C C . ILE A 1 192 ? 7.582 1.612 -24.599 1.00 84.31 192 ILE A C 1
ATOM 1496 O O . ILE A 1 192 ? 6.942 0.778 -23.964 1.00 84.31 192 ILE A O 1
ATOM 1500 N N . LYS A 1 193 ? 8.255 1.292 -25.710 1.00 85.31 193 LYS A N 1
ATOM 1501 C CA . LYS A 1 193 ? 8.273 -0.062 -26.280 1.00 85.31 193 LYS A CA 1
ATOM 1502 C C . LYS A 1 193 ? 8.816 -1.094 -25.289 1.00 85.31 193 LYS A C 1
ATOM 1504 O O . LYS A 1 193 ? 8.145 -2.091 -25.056 1.00 85.31 193 LYS A O 1
ATOM 1509 N N . ALA A 1 194 ? 9.961 -0.824 -24.663 1.00 88.94 194 ALA A N 1
ATOM 1510 C CA . ALA A 1 194 ? 10.575 -1.724 -23.689 1.00 88.94 194 ALA A CA 1
ATOM 1511 C C . ALA A 1 194 ? 9.702 -1.918 -22.435 1.00 88.94 194 ALA A C 1
ATOM 1513 O O . ALA A 1 194 ? 9.595 -3.028 -21.923 1.00 88.94 194 ALA A O 1
ATOM 1514 N N . LEU A 1 195 ? 9.028 -0.863 -21.960 1.00 87.19 195 LEU A N 1
ATOM 1515 C CA . LEU A 1 195 ? 8.081 -0.969 -20.844 1.00 87.19 195 LEU A CA 1
ATOM 1516 C C . LEU A 1 195 ? 6.871 -1.845 -21.193 1.00 87.19 195 LEU A C 1
ATOM 1518 O O . LEU A 1 195 ? 6.451 -2.658 -20.372 1.00 87.19 195 LEU A O 1
ATOM 1522 N N . LEU A 1 196 ? 6.317 -1.692 -22.400 1.00 84.44 196 LEU A N 1
ATOM 1523 C CA . LEU A 1 196 ? 5.193 -2.506 -22.875 1.00 84.44 196 LEU A CA 1
ATOM 1524 C C . LEU A 1 196 ? 5.597 -3.970 -23.085 1.00 84.44 196 LEU A C 1
ATOM 1526 O O . LEU A 1 196 ? 4.836 -4.866 -22.728 1.00 84.44 196 LEU A O 1
ATOM 1530 N N . GLU A 1 197 ? 6.796 -4.218 -23.618 1.00 85.44 197 GLU A N 1
ATOM 1531 C CA . GLU A 1 197 ? 7.343 -5.570 -23.781 1.00 85.44 197 GLU A CA 1
ATOM 1532 C C . GLU A 1 197 ? 7.489 -6.281 -22.426 1.00 85.44 197 GLU A C 1
ATOM 1534 O O . GLU A 1 197 ? 7.052 -7.423 -22.286 1.00 85.44 197 GLU A O 1
ATOM 1539 N N . GLU A 1 198 ? 8.011 -5.592 -21.406 1.00 85.62 198 GLU A N 1
ATOM 1540 C CA . GLU A 1 198 ? 8.168 -6.151 -20.054 1.00 85.62 198 GLU A CA 1
ATOM 1541 C C . GLU A 1 198 ? 6.838 -6.312 -19.298 1.00 85.62 198 GLU A C 1
ATOM 1543 O O . GLU A 1 198 ? 6.649 -7.287 -18.564 1.00 85.62 198 GLU A O 1
ATOM 1548 N N . ALA A 1 199 ? 5.875 -5.402 -19.499 1.00 80.00 199 ALA A N 1
ATOM 1549 C CA . ALA A 1 199 ? 4.517 -5.542 -18.963 1.00 80.00 199 ALA A CA 1
ATOM 1550 C C . ALA A 1 199 ? 3.757 -6.731 -19.588 1.00 80.00 199 ALA A C 1
ATOM 1552 O O . ALA A 1 199 ? 2.852 -7.300 -18.963 1.00 80.00 199 ALA A O 1
ATOM 1553 N N . GLY A 1 200 ? 4.136 -7.117 -20.809 1.00 78.25 200 GLY A N 1
ATOM 1554 C CA . GLY A 1 200 ? 3.523 -8.192 -21.575 1.00 78.25 200 GLY A CA 1
ATOM 1555 C C . GLY A 1 200 ? 2.086 -7.884 -22.007 1.00 78.25 200 GLY A C 1
ATOM 1556 O O . GLY A 1 200 ? 1.575 -6.772 -21.896 1.00 78.25 200 GLY A O 1
ATOM 1557 N N . THR A 1 201 ? 1.379 -8.911 -22.474 1.00 72.00 201 THR A N 1
ATOM 1558 C CA . THR A 1 201 ? 0.047 -8.769 -23.094 1.00 72.00 201 THR A CA 1
ATOM 1559 C C . THR A 1 201 ? -1.095 -8.516 -22.104 1.00 72.00 201 THR A C 1
ATOM 1561 O O . THR A 1 201 ? -2.253 -8.447 -22.505 1.00 72.00 201 THR A O 1
ATOM 1564 N N . CYS A 1 202 ? -0.804 -8.421 -20.804 1.00 63.84 202 CYS A N 1
ATOM 1565 C CA . CYS A 1 202 ? -1.824 -8.388 -19.755 1.00 63.84 202 CYS A CA 1
ATOM 1566 C C . CYS A 1 202 ? -2.377 -6.988 -19.453 1.00 63.84 202 CYS A C 1
ATOM 1568 O O . CYS A 1 202 ? -3.434 -6.895 -18.834 1.00 63.84 202 CYS A O 1
ATOM 1570 N N . PHE A 1 203 ? -1.667 -5.917 -19.825 1.00 61.31 203 PHE A N 1
ATOM 1571 C CA . PHE A 1 203 ? -2.075 -4.537 -19.520 1.00 61.31 203 PHE A CA 1
ATOM 1572 C C . PHE A 1 203 ? -2.551 -3.766 -20.764 1.00 61.31 203 PHE A C 1
ATOM 1574 O O . PHE A 1 203 ? -3.313 -2.814 -20.633 1.00 61.31 203 PHE A O 1
ATOM 1581 N N . CYS A 1 204 ? -2.155 -4.205 -21.964 1.00 61.88 204 CYS A N 1
ATOM 1582 C CA . CYS A 1 204 ? -2.670 -3.768 -23.263 1.00 61.88 204 CYS A CA 1
ATOM 1583 C C . CYS A 1 204 ? -1.986 -4.626 -24.347 1.00 61.88 204 CYS A C 1
ATOM 1585 O O . CYS A 1 204 ? -0.763 -4.562 -24.461 1.00 61.88 204 CYS A O 1
ATOM 1587 N N . PRO A 1 205 ? -2.709 -5.476 -25.095 1.00 59.72 205 PRO A N 1
ATOM 1588 C CA . PRO A 1 205 ? -2.073 -6.451 -25.978 1.00 59.72 205 PRO A CA 1
ATOM 1589 C C . PRO A 1 205 ? -1.531 -5.849 -27.282 1.00 59.72 205 PRO A C 1
ATOM 1591 O O . PRO A 1 205 ? -0.738 -6.517 -27.943 1.00 59.72 205 PRO A O 1
ATOM 1594 N N . ASP A 1 206 ? -1.941 -4.632 -27.661 1.00 68.44 206 ASP A N 1
ATOM 1595 C CA . ASP A 1 206 ? -1.578 -4.032 -28.945 1.00 68.44 206 ASP A CA 1
ATOM 1596 C C . ASP A 1 206 ? -0.706 -2.775 -28.781 1.00 68.44 206 ASP A C 1
ATOM 1598 O O . ASP A 1 206 ? -1.100 -1.770 -28.189 1.00 68.44 206 ASP A O 1
ATOM 1602 N N . HIS A 1 207 ? 0.499 -2.808 -29.353 1.00 66.62 207 HIS A N 1
ATOM 1603 C CA . HIS A 1 207 ? 1.400 -1.654 -29.399 1.00 66.62 207 HIS A CA 1
ATOM 1604 C C . HIS A 1 207 ? 0.810 -0.474 -30.187 1.00 66.62 207 HIS A C 1
ATOM 1606 O O . HIS A 1 207 ? 1.194 0.676 -29.946 1.00 66.62 207 HIS A O 1
ATOM 1612 N N . VAL A 1 208 ? -0.119 -0.742 -31.110 1.00 69.62 208 VAL A N 1
ATOM 1613 C CA . VAL A 1 208 ? -0.809 0.272 -31.915 1.00 69.62 208 VAL A CA 1
ATOM 1614 C C . VAL A 1 208 ? -1.635 1.209 -31.031 1.00 69.62 208 VAL A C 1
ATOM 1616 O O . VAL A 1 208 ? -1.673 2.409 -31.310 1.00 69.62 208 VAL A O 1
ATOM 1619 N N . ASP A 1 209 ? -2.194 0.718 -29.921 1.00 67.62 209 ASP A N 1
ATOM 1620 C CA . ASP A 1 209 ? -2.976 1.535 -28.981 1.00 67.62 209 ASP A CA 1
ATOM 1621 C C . ASP A 1 209 ? -2.130 2.632 -28.304 1.00 67.62 209 ASP A C 1
ATOM 1623 O O . ASP A 1 209 ? -2.650 3.678 -27.911 1.00 67.62 209 ASP A O 1
ATOM 1627 N N . TRP A 1 210 ? -0.811 2.433 -28.203 1.00 65.94 210 TRP A N 1
ATOM 1628 C CA . TRP A 1 210 ? 0.125 3.380 -27.584 1.00 65.94 210 TRP A CA 1
ATOM 1629 C C . TRP A 1 210 ? 0.860 4.244 -28.612 1.00 65.94 210 TRP A C 1
ATOM 1631 O O . TRP A 1 210 ? 0.997 5.466 -28.464 1.00 65.94 210 TRP A O 1
ATOM 1641 N N . LEU A 1 211 ? 1.368 3.609 -29.668 1.00 67.94 211 LEU A N 1
ATOM 1642 C CA . LEU A 1 211 ? 2.265 4.242 -30.633 1.00 67.94 211 LEU A CA 1
ATOM 1643 C C . LEU A 1 211 ? 1.517 4.838 -31.836 1.00 67.94 211 LEU A C 1
ATOM 1645 O O . LEU A 1 211 ? 2.050 5.749 -32.479 1.00 67.94 211 LEU A O 1
ATOM 1649 N N . GLY A 1 212 ? 0.262 4.435 -32.060 1.00 62.56 212 GLY A N 1
ATOM 1650 C CA . GLY A 1 212 ? -0.497 4.722 -33.276 1.00 62.56 212 GLY A CA 1
ATOM 1651 C C . GLY A 1 212 ? -0.045 3.835 -34.440 1.00 62.56 212 GLY A C 1
ATOM 1652 O O . GLY A 1 212 ? 1.096 3.375 -34.478 1.00 62.56 212 GLY A O 1
ATOM 1653 N N . GLY A 1 213 ? -0.940 3.570 -35.393 1.00 58.53 213 GLY A N 1
ATOM 1654 C CA . GLY A 1 213 ? -0.583 2.855 -36.620 1.00 58.53 213 GLY A CA 1
ATOM 1655 C C . GLY A 1 213 ? 0.252 3.739 -37.551 1.00 58.53 213 GLY A C 1
ATOM 1656 O O . GLY A 1 213 ? 0.034 4.946 -37.612 1.00 58.53 213 GLY A O 1
ATOM 1657 N N . GLU A 1 214 ? 1.164 3.146 -38.328 1.00 54.81 214 GLU A N 1
ATOM 1658 C CA . GLU A 1 214 ? 1.999 3.870 -39.309 1.00 54.81 214 GLU A CA 1
ATOM 1659 C C . GLU A 1 214 ? 1.189 4.580 -40.420 1.00 54.81 214 GLU A C 1
ATOM 1661 O O . GLU A 1 214 ? 1.753 5.357 -41.187 1.00 54.81 214 GLU A O 1
ATOM 1666 N N . ALA A 1 215 ? -0.126 4.334 -40.508 1.00 52.84 215 ALA A N 1
ATOM 1667 C CA . ALA A 1 215 ? -0.992 4.791 -41.595 1.00 52.84 215 ALA A CA 1
ATOM 1668 C C . ALA A 1 215 ? -2.146 5.731 -41.188 1.00 52.84 215 ALA A C 1
ATOM 1670 O O . ALA A 1 215 ? -2.848 6.205 -42.078 1.00 52.84 215 ALA A O 1
ATOM 1671 N N . GLU A 1 216 ? -2.360 6.031 -39.902 1.00 46.09 216 GLU A N 1
ATOM 1672 C CA . GLU A 1 216 ? -3.474 6.901 -39.487 1.00 46.09 216 GLU A CA 1
ATOM 1673 C C . GLU A 1 216 ? -2.983 8.154 -38.766 1.00 46.09 216 GLU A C 1
ATOM 1675 O O . GLU A 1 216 ? -2.856 8.231 -37.543 1.00 46.09 216 GLU A O 1
ATOM 1680 N N . ASP A 1 217 ? -2.731 9.165 -39.593 1.00 47.81 217 ASP A N 1
ATOM 1681 C CA . ASP A 1 217 ? -2.776 10.562 -39.202 1.00 47.81 217 ASP A CA 1
ATOM 1682 C C . ASP A 1 217 ? -4.226 10.929 -38.830 1.00 47.81 217 ASP A C 1
ATOM 1684 O O . ASP A 1 217 ? -5.166 10.632 -39.566 1.00 47.81 217 ASP A O 1
ATOM 1688 N N . ALA A 1 218 ? -4.372 11.635 -37.709 1.00 49.38 218 ALA A N 1
ATOM 1689 C CA . ALA A 1 218 ? -5.574 12.337 -37.259 1.00 49.38 218 ALA A CA 1
ATOM 1690 C C . ALA A 1 218 ? -6.809 11.488 -36.853 1.00 49.38 218 ALA A C 1
ATOM 1692 O O . ALA A 1 218 ? -7.549 10.958 -37.670 1.00 49.38 218 ALA A O 1
ATOM 1693 N N . HIS A 1 219 ? -7.135 11.558 -35.553 1.00 43.84 219 HIS A N 1
ATOM 1694 C CA . HIS A 1 219 ? -8.451 11.268 -34.946 1.00 43.84 219 HIS A CA 1
ATOM 1695 C C . HIS A 1 219 ? -8.756 9.843 -34.450 1.00 43.84 219 HIS A C 1
ATOM 1697 O O . HIS A 1 219 ? -9.845 9.324 -34.686 1.00 43.84 219 HIS A O 1
ATOM 1703 N N . SER A 1 220 ? -7.902 9.278 -33.594 1.00 43.09 220 SER A N 1
ATOM 1704 C CA . SER A 1 220 ? -8.328 8.218 -32.665 1.00 43.09 220 SER A CA 1
ATOM 1705 C C . SER A 1 220 ? -8.133 8.663 -31.213 1.00 43.09 220 SER A C 1
ATOM 1707 O O . SER A 1 220 ? -7.141 9.304 -30.874 1.00 43.09 220 SER A O 1
ATOM 1709 N N . ARG A 1 221 ? -9.146 8.407 -30.378 1.00 48.38 221 ARG A N 1
ATOM 1710 C CA . ARG A 1 221 ? -9.382 8.938 -29.019 1.00 48.38 221 ARG A CA 1
ATOM 1711 C C . ARG A 1 221 ? -8.421 8.363 -27.970 1.00 48.38 221 ARG A C 1
ATOM 1713 O O . ARG A 1 221 ? -8.849 7.742 -27.001 1.00 48.38 221 ARG A O 1
ATOM 1720 N N . ILE A 1 222 ? -7.132 8.564 -28.169 1.00 46.00 222 ILE A N 1
ATOM 1721 C CA . ILE A 1 222 ? -6.082 8.062 -27.289 1.00 46.00 222 ILE A CA 1
ATOM 1722 C C . ILE A 1 222 ? -5.774 9.158 -26.268 1.00 46.00 222 ILE A C 1
ATOM 1724 O O . ILE A 1 222 ? -5.752 10.340 -26.617 1.00 46.00 222 ILE A O 1
ATOM 1728 N N . ALA A 1 223 ? -5.628 8.760 -25.001 1.00 50.22 223 ALA A N 1
ATOM 1729 C CA . ALA A 1 223 ? -5.292 9.623 -23.873 1.00 50.22 223 ALA A CA 1
ATOM 1730 C C . ALA A 1 223 ? -4.311 10.724 -24.292 1.00 50.22 223 ALA A C 1
ATOM 1732 O O . ALA A 1 223 ? -3.332 10.440 -24.980 1.00 50.22 223 ALA A O 1
ATOM 1733 N N . ASP A 1 224 ? -4.617 11.969 -23.913 1.00 54.50 224 ASP A N 1
ATOM 1734 C CA . ASP A 1 224 ? -3.868 13.158 -24.310 1.00 54.50 224 ASP A CA 1
ATOM 1735 C C . ASP A 1 224 ? -2.361 12.884 -24.193 1.00 54.50 224 ASP A C 1
ATOM 1737 O O . ASP A 1 224 ? -1.831 12.789 -23.086 1.00 54.50 224 ASP A O 1
ATOM 1741 N N . ARG A 1 225 ? -1.678 12.708 -25.338 1.00 55.97 225 ARG A N 1
ATOM 1742 C CA . ARG A 1 225 ? -0.231 12.437 -25.396 1.00 55.97 225 ARG A CA 1
ATOM 1743 C C . ARG A 1 225 ? 0.547 13.486 -24.609 1.00 55.97 225 ARG A C 1
ATOM 1745 O O . ARG A 1 225 ? 1.612 13.177 -24.088 1.00 55.97 225 ARG A O 1
ATOM 1752 N N . SER A 1 226 ? -0.021 14.687 -24.442 1.00 57.59 226 SER A N 1
ATOM 1753 C CA . SER A 1 226 ? 0.538 15.719 -23.577 1.00 57.59 226 SER A CA 1
ATOM 1754 C C . SER A 1 226 ? 0.732 15.246 -22.136 1.00 57.59 226 SER A C 1
ATOM 1756 O O . SER A 1 226 ? 1.681 15.688 -21.508 1.00 57.59 226 SER A O 1
ATOM 1758 N N . VAL A 1 227 ? -0.103 14.346 -21.606 1.00 58.00 227 VAL A N 1
ATOM 1759 C CA . VAL A 1 227 ? 0.006 13.808 -20.242 1.00 58.00 227 VAL A CA 1
ATOM 1760 C C . VAL A 1 227 ? 1.186 12.849 -20.123 1.00 58.00 227 VAL A C 1
ATOM 1762 O O . VAL A 1 227 ? 1.987 13.010 -19.208 1.00 58.00 227 VAL A O 1
ATOM 1765 N N . VAL A 1 228 ? 1.338 11.905 -21.059 1.00 57.00 228 VAL A N 1
ATOM 1766 C CA . VAL A 1 228 ? 2.476 10.965 -21.073 1.00 57.00 228 VAL A CA 1
ATOM 1767 C C . VAL A 1 228 ? 3.781 11.716 -21.320 1.00 57.00 228 VAL A C 1
ATOM 1769 O O . VAL A 1 228 ? 4.738 11.544 -20.577 1.00 57.00 228 VAL A O 1
ATOM 1772 N N . THR A 1 229 ? 3.806 12.630 -22.287 1.00 65.38 229 THR A N 1
ATOM 1773 C CA . THR A 1 229 ? 4.987 13.449 -22.564 1.00 65.38 229 THR A CA 1
ATOM 1774 C C . THR A 1 229 ? 5.314 14.391 -21.400 1.00 65.38 229 THR A C 1
ATOM 1776 O O . THR A 1 229 ? 6.475 14.482 -21.023 1.00 65.38 229 THR A O 1
ATOM 1779 N N . LYS A 1 230 ? 4.330 15.038 -20.750 1.00 65.50 230 LYS A N 1
ATOM 1780 C CA . LYS A 1 230 ? 4.568 15.828 -19.520 1.00 65.50 230 LYS A CA 1
ATOM 1781 C C . LYS A 1 230 ? 5.107 14.969 -18.385 1.00 65.50 230 LYS A C 1
ATOM 1783 O O . LYS A 1 230 ? 5.943 15.445 -17.632 1.00 65.50 230 LYS A O 1
ATOM 1788 N N . PHE A 1 231 ? 4.622 13.738 -18.254 1.00 61.06 231 PHE A N 1
ATOM 1789 C CA . PHE A 1 231 ? 5.093 12.785 -17.258 1.00 61.06 231 PHE A CA 1
ATOM 1790 C C . PHE A 1 231 ? 6.544 12.362 -17.522 1.00 61.06 231 PHE A C 1
ATOM 1792 O O . PHE A 1 231 ? 7.358 12.395 -16.608 1.00 61.06 231 PHE A O 1
ATOM 1799 N N . LEU A 1 232 ? 6.898 12.049 -18.772 1.00 62.41 232 LEU A N 1
ATOM 1800 C CA . LEU A 1 232 ? 8.254 11.639 -19.160 1.00 62.41 232 LEU A CA 1
ATOM 1801 C C . LEU A 1 232 ? 9.253 12.809 -19.200 1.00 62.41 232 LEU A C 1
ATOM 1803 O O . LEU A 1 232 ? 10.449 12.610 -19.008 1.00 62.41 232 LEU A O 1
ATOM 1807 N N . GLN A 1 233 ? 8.771 14.034 -19.422 1.00 68.12 233 GLN A N 1
ATOM 1808 C CA . GLN A 1 233 ? 9.562 15.269 -19.385 1.00 68.12 233 GLN A CA 1
ATOM 1809 C C . GLN A 1 233 ? 9.567 15.944 -18.010 1.00 68.12 233 GLN A C 1
ATOM 1811 O O . GLN A 1 233 ? 10.234 16.969 -17.846 1.00 68.12 233 GLN A O 1
ATOM 1816 N N . ALA A 1 234 ? 8.825 15.417 -17.031 1.00 54.19 234 ALA A N 1
ATOM 1817 C CA . ALA A 1 234 ? 8.839 15.949 -15.680 1.00 54.19 234 ALA A CA 1
ATOM 1818 C C . ALA A 1 234 ? 10.264 15.827 -15.138 1.00 54.19 234 ALA A C 1
ATOM 1820 O O . ALA A 1 234 ? 10.784 14.731 -14.931 1.00 54.19 234 ALA A O 1
ATOM 1821 N N . HIS A 1 235 ? 10.917 16.968 -14.931 1.00 48.12 235 HIS A N 1
ATOM 1822 C CA . HIS A 1 235 ? 12.171 16.986 -14.205 1.00 48.12 235 HIS A CA 1
ATOM 1823 C C . HIS A 1 235 ? 11.875 16.554 -12.769 1.00 48.12 235 HIS A C 1
ATOM 1825 O O . HIS A 1 235 ? 11.015 17.182 -12.138 1.00 48.12 235 HIS A O 1
ATOM 1831 N N . PRO A 1 236 ? 12.566 15.524 -12.245 1.00 48.69 236 PRO A N 1
ATOM 1832 C CA . PRO A 1 236 ? 12.598 15.269 -10.819 1.00 48.69 236 PRO A CA 1
ATOM 1833 C C . PRO A 1 236 ? 12.839 16.597 -10.125 1.00 48.69 236 PRO A C 1
ATOM 1835 O O . PRO A 1 236 ? 13.789 17.319 -10.444 1.00 48.69 236 PRO A O 1
ATOM 1838 N N . ALA A 1 237 ? 11.930 16.969 -9.237 1.00 45.84 237 ALA A N 1
ATOM 1839 C CA . ALA A 1 237 ? 12.164 18.104 -8.385 1.00 45.84 237 ALA A CA 1
ATOM 1840 C C . ALA A 1 237 ? 13.268 17.685 -7.404 1.00 45.84 237 ALA A C 1
ATOM 1842 O O . ALA A 1 237 ? 12.984 17.271 -6.289 1.00 45.84 237 ALA A O 1
ATOM 1843 N N . ASP A 1 238 ? 14.532 17.817 -7.819 1.00 44.25 238 ASP A N 1
ATOM 1844 C CA . ASP A 1 238 ? 15.742 17.661 -6.995 1.00 44.25 238 ASP A CA 1
ATOM 1845 C C . ASP A 1 238 ? 15.844 18.778 -5.934 1.00 44.25 238 ASP A C 1
ATOM 1847 O O . ASP A 1 238 ? 16.928 19.150 -5.467 1.00 44.25 238 ASP A O 1
ATOM 1851 N N . TYR A 1 239 ? 14.713 19.358 -5.525 1.00 43.22 239 TYR A N 1
ATOM 1852 C CA . TYR A 1 239 ? 14.658 20.031 -4.251 1.00 43.22 239 TYR A CA 1
ATOM 1853 C C . TYR A 1 239 ? 14.836 18.933 -3.216 1.00 43.22 239 TYR A C 1
ATOM 1855 O O . TYR A 1 239 ? 13.872 18.308 -2.782 1.00 43.22 239 TYR A O 1
ATOM 1863 N N . SER A 1 240 ? 16.089 18.729 -2.793 1.00 44.19 240 SER A N 1
ATOM 1864 C CA . SER A 1 240 ? 16.328 18.198 -1.460 1.00 44.19 240 SER A CA 1
ATOM 1865 C C . SER A 1 240 ? 15.352 18.933 -0.556 1.00 44.19 240 SER A C 1
ATOM 1867 O O . SER A 1 240 ? 15.278 20.169 -0.573 1.00 44.19 240 SER A O 1
ATOM 1869 N N . THR A 1 241 ? 14.520 18.176 0.144 1.00 47.16 241 THR A N 1
ATOM 1870 C CA . THR A 1 241 ? 13.644 18.659 1.199 1.00 47.16 241 THR A CA 1
ATOM 1871 C C . THR A 1 241 ? 14.548 19.213 2.301 1.00 47.16 241 THR A C 1
ATOM 1873 O O . THR A 1 241 ? 14.683 18.654 3.378 1.00 47.16 241 THR A O 1
ATOM 1876 N N . ARG A 1 242 ? 15.197 20.360 2.048 1.00 43.12 242 ARG A N 1
ATOM 1877 C CA . ARG A 1 242 ? 16.032 21.112 2.995 1.00 43.12 242 ARG A CA 1
ATOM 1878 C C . ARG A 1 242 ? 15.246 21.495 4.245 1.00 43.12 242 ARG A C 1
ATOM 1880 O O . ARG A 1 242 ? 15.845 21.889 5.230 1.00 43.12 242 ARG A O 1
ATOM 1887 N N . LYS A 1 243 ? 13.914 21.391 4.199 1.00 43.44 243 LYS A N 1
ATOM 1888 C CA . LYS A 1 243 ? 13.033 21.537 5.356 1.00 43.44 243 LYS A CA 1
ATOM 1889 C C . LYS A 1 243 ? 13.029 20.336 6.310 1.00 43.44 243 LYS A C 1
ATOM 1891 O O . LYS A 1 243 ? 12.611 20.526 7.438 1.00 43.44 243 LYS A O 1
ATOM 1896 N N . LEU A 1 244 ? 13.475 19.152 5.885 1.00 42.03 244 LEU A N 1
ATOM 1897 C CA . LEU A 1 244 ? 13.468 17.919 6.690 1.00 42.03 244 LEU A CA 1
ATOM 1898 C C . LEU A 1 244 ? 14.880 17.402 7.021 1.00 42.03 244 LEU A C 1
ATOM 1900 O O . LEU A 1 244 ? 15.028 16.365 7.655 1.00 42.03 244 LEU A O 1
ATOM 1904 N N . GLN A 1 245 ? 15.925 18.114 6.591 1.00 35.97 245 GLN A N 1
ATOM 1905 C CA . GLN A 1 245 ? 17.305 17.877 7.016 1.00 35.97 245 GLN A CA 1
ATOM 1906 C C . GLN A 1 245 ? 17.703 18.987 7.991 1.00 35.97 245 GLN A C 1
ATOM 1908 O O . GLN A 1 245 ? 18.254 20.007 7.571 1.00 35.97 245 GLN A O 1
ATOM 1913 N N . VAL A 1 246 ? 17.380 18.802 9.272 1.00 37.03 246 VAL A N 1
ATOM 1914 C CA . VAL A 1 246 ? 17.962 19.569 10.386 1.00 37.03 246 VAL A CA 1
ATOM 1915 C C . VAL A 1 246 ? 18.833 18.633 11.207 1.00 37.03 246 VAL A C 1
ATOM 1917 O O . VAL A 1 246 ? 18.351 17.525 11.526 1.00 37.03 246 VAL A O 1
#

Secondary structure (DSSP, 8-state):
-HHHHHGGGHHHHHHHHHHHHHHHTEEEEEEEE-TTS--BSB--SS-EEEEEEEEE--SSS-EEPPHHHHHHHHHHHT--B--EEE--SHHHHHHHHHHHHHHTTT--HHHHHHHHHHH-SEEE--SS-HHHHT-S-----------TTHHHHHHHHHHHSPPPP---------S-HHHHHHHTTT-HHHHHHHHHHHHGGGT-S-THHHH--TT--S------HHHHHHHHT--------TTT--

pLDDT: mean 83.13, std 16.13, range [35.97, 97.75]

InterPro domains:
  IPR038837 tRNA ligase 1 [PTHR35460] (1-245)